Protein AF-A0A358QZD1-F1 (afdb_monomer)

Solvent-accessible surface area (backbone atoms only — not comparable to full-atom values): 13471 Å² total; per-residue (Å²): 123,58,71,67,62,28,42,58,29,16,49,26,20,42,51,20,22,52,51,47,66,73,76,44,77,91,42,75,65,56,50,51,48,31,51,50,22,48,51,33,23,57,35,18,66,46,98,51,31,71,53,23,36,54,50,38,50,50,50,43,50,52,50,53,48,48,31,63,76,66,59,46,75,49,70,66,55,52,55,25,38,51,30,27,48,52,18,25,45,51,47,28,67,63,43,80,58,93,58,28,67,59,45,39,50,51,39,51,52,50,49,50,52,50,51,52,50,40,53,75,78,41,78,80,75,80,89,62,88,60,63,51,76,61,79,84,54,64,57,58,46,55,26,35,46,97,91,39,81,47,72,47,54,24,69,83,40,30,36,35,36,30,40,76,77,32,65,64,23,58,62,41,48,30,59,45,17,72,75,40,26,61,40,85,74,39,38,49,29,35,51,55,83,60,69,66,60,47,48,50,55,35,49,78,33,52,35,70,43,76,70,33,34,44,73,53,89,67,92,67,80,60,44,24,37,35,39,40,57,97,90,46,34,36,46,42,65,51,61,69,59,50,48,40,62,72,71,58,77,77,120

Radius of gyration: 22.38 Å; Cα contacts (8 Å, |Δi|>4): 382; chains: 1; bounding box: 51×30×63 Å

Nearest PDB structures (foldseek):
  2wh0-assembly1_A  TM=4.612E-01  e=6.896E+00  Homo sapiens
  7exe-assembly1_B  TM=4.575E-01  e=9.766E+00  Mus musculus
  4zdr-assembly1_B  TM=4.201E-01  e=8.413E+00  Homo sapiens
  7zit-assembly1_B  TM=4.224E-01  e=9.766E+00  Homo sapiens

Structure (mmCIF, N/CA/C/O backbone):
data_AF-A0A358QZD1-F1
#
_entry.id   AF-A0A358QZD1-F1
#
loop_
_atom_site.group_PDB
_atom_site.id
_atom_site.type_symbol
_atom_site.label_atom_id
_atom_site.label_alt_id
_atom_site.label_comp_id
_atom_site.label_asym_id
_atom_site.label_entity_id
_atom_site.label_seq_id
_atom_site.pdbx_PDB_ins_code
_atom_site.Cartn_x
_atom_site.Cartn_y
_atom_site.Cartn_z
_atom_site.occupancy
_atom_site.B_iso_or_equiv
_atom_site.auth_seq_id
_atom_site.auth_comp_id
_atom_site.auth_asym_id
_atom_site.auth_atom_id
_atom_site.pdbx_PDB_model_num
ATOM 1 N N . MET A 1 1 ? -25.011 3.023 27.813 1.00 64.94 1 MET A N 1
ATOM 2 C CA . MET A 1 1 ? -24.768 2.336 26.523 1.00 64.94 1 MET A CA 1
ATOM 3 C C . MET A 1 1 ? -25.165 0.867 26.658 1.00 64.94 1 MET A C 1
ATOM 5 O O . MET A 1 1 ? -24.721 0.242 27.617 1.00 64.94 1 MET A O 1
ATOM 9 N N . SER A 1 2 ? -26.021 0.336 25.775 1.00 74.06 2 SER A N 1
ATOM 10 C CA . SER A 1 2 ? -26.420 -1.083 25.804 1.00 74.06 2 SER A CA 1
ATOM 11 C C . SER A 1 2 ? -25.250 -1.993 25.403 1.00 74.06 2 SER A C 1
ATOM 13 O O . SER A 1 2 ? -24.369 -1.579 24.648 1.00 74.06 2 SER A O 1
ATOM 15 N N . VAL A 1 3 ? -25.237 -3.235 25.898 1.00 76.44 3 VAL A N 1
ATOM 16 C CA . VAL A 1 3 ? -24.204 -4.241 25.566 1.00 76.44 3 VAL A CA 1
ATOM 17 C C . VAL A 1 3 ? -24.160 -4.516 24.058 1.00 76.44 3 VAL A C 1
ATOM 19 O O . VAL A 1 3 ? -23.085 -4.655 23.487 1.00 76.44 3 VAL A O 1
ATOM 22 N N . VAL A 1 4 ? -25.320 -4.493 23.397 1.00 77.50 4 VAL A N 1
ATOM 23 C CA . VAL A 1 4 ? -25.442 -4.675 21.943 1.00 77.50 4 VAL A CA 1
ATOM 24 C C . VAL A 1 4 ? -24.696 -3.577 21.179 1.00 77.50 4 VAL A C 1
ATOM 26 O O . VAL A 1 4 ? -23.883 -3.884 20.312 1.00 77.50 4 VAL A O 1
ATOM 29 N N . ASN A 1 5 ? -24.879 -2.304 21.544 1.00 79.94 5 ASN A N 1
ATOM 30 C CA . ASN A 1 5 ? -24.181 -1.203 20.871 1.00 79.94 5 ASN A CA 1
ATOM 31 C C . ASN A 1 5 ? -22.663 -1.270 21.118 1.00 79.94 5 ASN A C 1
ATOM 33 O O . ASN A 1 5 ? -21.871 -1.005 20.224 1.00 79.94 5 ASN A O 1
ATOM 37 N N . LYS A 1 6 ? -22.232 -1.696 22.308 1.00 78.19 6 LYS A N 1
ATOM 38 C CA . LYS A 1 6 ? -20.807 -1.913 22.612 1.00 78.19 6 LYS A CA 1
ATOM 39 C C . LYS A 1 6 ? -20.170 -3.018 21.766 1.00 78.19 6 LYS A C 1
ATOM 41 O O . LYS A 1 6 ? -19.020 -2.885 21.343 1.00 78.19 6 LYS A O 1
ATOM 46 N N . ALA A 1 7 ? -20.922 -4.087 21.509 1.00 81.06 7 ALA A N 1
ATOM 47 C CA . ALA A 1 7 ? -20.477 -5.203 20.685 1.00 81.06 7 ALA A CA 1
ATOM 48 C C . ALA A 1 7 ? -20.275 -4.785 19.222 1.00 81.06 7 ALA A C 1
ATOM 50 O O . ALA A 1 7 ? -19.256 -5.139 18.637 1.00 81.06 7 ALA A O 1
ATOM 51 N N . PHE A 1 8 ? -21.166 -3.958 18.662 1.00 84.25 8 PHE A N 1
ATOM 52 C CA . PHE A 1 8 ? -21.008 -3.431 17.299 1.00 84.25 8 PHE A CA 1
ATOM 53 C C . PHE A 1 8 ? -19.709 -2.639 17.112 1.00 84.25 8 PHE A C 1
ATOM 55 O O . PHE A 1 8 ? -19.022 -2.825 16.112 1.00 84.25 8 PHE A O 1
ATOM 62 N N . GLY A 1 9 ? -19.321 -1.816 18.092 1.00 82.06 9 GLY A N 1
ATOM 63 C CA . GLY A 1 9 ? -18.020 -1.139 18.062 1.00 82.06 9 GLY A CA 1
ATOM 64 C C . GLY A 1 9 ? -16.837 -2.114 18.097 1.00 82.06 9 GLY A C 1
ATOM 65 O O . GLY A 1 9 ? -15.850 -1.912 17.396 1.00 82.06 9 GLY A O 1
ATOM 66 N N . GLY A 1 10 ? -16.964 -3.201 18.866 1.00 86.56 10 GLY A N 1
ATOM 67 C CA . GLY A 1 10 ? -15.973 -4.277 18.967 1.00 86.56 10 GLY A CA 1
ATOM 68 C C . GLY A 1 10 ? -15.717 -5.013 17.648 1.00 86.56 10 GLY A C 1
ATOM 69 O O . GLY A 1 10 ? -14.572 -5.334 17.328 1.00 86.56 10 GLY A O 1
ATOM 70 N N . VAL A 1 11 ? -16.771 -5.234 16.854 1.00 92.81 11 VAL A N 1
ATOM 71 C CA . VAL A 1 11 ? -16.700 -5.950 15.565 1.00 92.81 11 VAL A CA 1
ATOM 72 C C . VAL A 1 11 ? -15.746 -5.272 14.584 1.00 92.81 11 VAL A C 1
ATOM 74 O O . VAL A 1 11 ? -15.040 -5.966 13.852 1.00 92.81 11 VAL A O 1
ATOM 77 N N . PHE A 1 12 ? -15.666 -3.941 14.586 1.00 94.06 12 PHE A N 1
ATOM 78 C CA . PHE A 1 12 ? -14.741 -3.210 13.719 1.00 94.06 12 PHE A CA 1
ATOM 79 C C . PHE A 1 12 ? -13.273 -3.528 14.028 1.00 94.06 12 PHE A C 1
ATOM 81 O O . PHE A 1 12 ? -12.496 -3.777 13.107 1.00 94.06 12 PHE A O 1
ATOM 88 N N . PHE A 1 13 ? -12.903 -3.610 15.310 1.00 93.50 13 PHE A N 1
ATOM 89 C CA . PHE A 1 13 ? -11.543 -3.979 15.711 1.00 93.50 13 PHE A CA 1
ATOM 90 C C . PHE A 1 13 ? -11.230 -5.441 15.376 1.00 93.50 13 PHE A C 1
ATOM 92 O O . PHE A 1 13 ? -10.153 -5.732 14.863 1.00 93.50 13 PHE A O 1
ATOM 99 N N . ILE A 1 14 ? -12.181 -6.359 15.588 1.00 94.56 14 ILE A N 1
ATOM 100 C CA . ILE A 1 14 ? -12.016 -7.766 15.183 1.00 94.56 14 ILE A CA 1
ATOM 101 C C . ILE A 1 14 ? -11.814 -7.859 13.668 1.00 94.56 14 ILE A C 1
ATOM 103 O O . ILE A 1 14 ? -10.906 -8.546 13.211 1.00 94.56 14 ILE A O 1
ATOM 107 N N . SER A 1 15 ? -12.617 -7.130 12.891 1.00 94.31 15 SER A N 1
ATOM 108 C CA . SER A 1 15 ? -12.524 -7.111 11.427 1.00 94.31 15 SER A CA 1
ATOM 109 C C . SER A 1 15 ? -11.166 -6.591 10.954 1.00 94.31 15 SER A C 1
ATOM 111 O O . SER A 1 15 ? -10.582 -7.168 10.040 1.00 94.31 15 SER A O 1
ATOM 113 N N . ALA A 1 16 ? -10.630 -5.552 11.604 1.00 92.88 16 ALA A N 1
ATOM 114 C CA . ALA A 1 16 ? -9.286 -5.049 11.330 1.00 92.88 16 ALA A CA 1
ATOM 115 C C . ALA A 1 16 ? -8.209 -6.111 11.609 1.00 92.88 16 ALA A C 1
ATOM 117 O O . ALA A 1 16 ? -7.345 -6.349 10.768 1.00 92.88 16 ALA A O 1
ATOM 118 N N . GLY A 1 17 ? -8.298 -6.800 12.752 1.00 91.50 17 GLY A N 1
ATOM 119 C CA . GLY A 1 17 ? -7.380 -7.885 13.103 1.00 91.50 17 GLY A CA 1
ATOM 120 C C . GLY A 1 17 ? -7.440 -9.060 12.122 1.00 91.50 17 GLY A C 1
ATOM 121 O O . GLY A 1 17 ? -6.403 -9.537 11.671 1.00 91.50 17 GLY A O 1
ATOM 122 N N . VAL A 1 18 ? -8.641 -9.498 11.734 1.00 91.94 18 VAL A N 1
ATOM 123 C CA . VAL A 1 18 ? -8.822 -10.575 10.744 1.00 91.94 18 VAL A CA 1
ATOM 124 C C . VAL A 1 18 ? -8.258 -10.168 9.385 1.00 91.94 18 VAL A C 1
ATOM 126 O O . VAL A 1 18 ? -7.555 -10.959 8.761 1.00 91.94 18 VAL A O 1
ATOM 129 N N . LEU A 1 19 ? -8.514 -8.934 8.938 1.00 89.00 19 LEU A N 1
ATOM 130 C CA . LEU A 1 19 ? -7.966 -8.427 7.683 1.00 89.00 19 LEU A CA 1
ATOM 131 C C . LEU A 1 19 ? -6.434 -8.496 7.684 1.00 89.00 19 LEU A C 1
ATOM 133 O O . LEU A 1 19 ? -5.856 -9.026 6.737 1.00 89.00 19 LEU A O 1
ATOM 137 N N . LEU A 1 20 ? -5.786 -8.016 8.750 1.00 86.94 20 LEU A N 1
ATOM 138 C CA . LEU A 1 20 ? -4.329 -8.082 8.890 1.00 86.94 20 LEU A CA 1
ATOM 139 C C . LEU A 1 20 ? -3.827 -9.530 8.887 1.00 86.94 20 LEU A C 1
ATOM 141 O O . LEU A 1 20 ? -2.910 -9.851 8.140 1.00 86.94 20 LEU A O 1
ATOM 145 N N . ALA A 1 21 ? -4.463 -10.418 9.654 1.00 87.94 21 ALA A N 1
ATOM 146 C CA . ALA A 1 21 ? -4.058 -11.819 9.755 1.00 87.94 21 ALA A CA 1
ATOM 147 C C . ALA A 1 21 ? -4.169 -12.592 8.428 1.00 87.94 21 ALA A C 1
ATOM 149 O O . ALA A 1 21 ? -3.393 -13.514 8.194 1.00 87.94 21 ALA A O 1
ATOM 150 N N . VAL A 1 22 ? -5.131 -12.239 7.569 1.00 86.06 22 VAL A N 1
ATOM 151 C CA . VAL A 1 22 ? -5.354 -12.918 6.280 1.00 86.06 22 VAL A CA 1
ATOM 152 C C . VAL A 1 22 ? -4.495 -12.328 5.162 1.00 86.06 22 VAL A C 1
ATOM 154 O O . VAL A 1 22 ? -4.059 -13.056 4.274 1.00 86.06 22 VAL A O 1
ATOM 157 N N . THR A 1 23 ? -4.269 -11.013 5.170 1.00 77.50 23 THR A N 1
ATOM 158 C CA . THR A 1 23 ? -3.606 -10.317 4.052 1.00 77.50 23 THR A CA 1
ATOM 159 C C . THR A 1 23 ? -2.099 -10.170 4.223 1.00 77.50 23 THR A C 1
ATOM 161 O O . THR A 1 23 ? -1.397 -9.959 3.233 1.00 77.50 23 THR A O 1
ATOM 164 N N . LYS A 1 24 ? -1.577 -10.287 5.450 1.00 74.81 24 LYS A N 1
ATOM 165 C CA . LYS A 1 24 ? -0.154 -10.106 5.743 1.00 74.81 24 LYS A CA 1
ATOM 166 C C . LYS A 1 24 ? 0.507 -11.395 6.199 1.00 74.81 24 LYS A C 1
ATOM 168 O O . LYS A 1 24 ? -0.062 -12.200 6.928 1.00 74.81 24 LYS A O 1
ATOM 173 N N . THR A 1 25 ? 1.760 -11.556 5.785 1.00 75.81 25 THR A N 1
ATOM 174 C CA . THR A 1 25 ? 2.649 -12.566 6.355 1.00 75.81 25 THR A CA 1
ATOM 175 C C . THR A 1 25 ? 2.844 -12.282 7.844 1.00 75.81 25 THR A C 1
ATOM 177 O O . THR A 1 25 ? 2.995 -11.116 8.204 1.00 75.81 25 THR A O 1
ATOM 180 N N . PRO A 1 26 ? 2.868 -13.306 8.710 1.00 73.12 26 PRO A N 1
ATOM 181 C CA . PRO A 1 26 ? 2.973 -13.115 10.149 1.00 73.12 26 PRO A CA 1
ATOM 182 C C . PRO A 1 26 ? 4.374 -12.624 10.536 1.00 73.12 26 PRO A C 1
ATOM 184 O O . PRO A 1 26 ? 5.276 -13.410 10.812 1.00 73.12 26 PRO A O 1
ATOM 187 N N . ASP A 1 27 ? 4.552 -11.308 10.553 1.00 79.19 27 ASP A N 1
ATOM 188 C CA . ASP A 1 27 ? 5.682 -10.630 11.177 1.00 79.19 27 ASP A CA 1
ATOM 189 C C . ASP A 1 27 ? 5.313 -10.142 12.589 1.00 79.19 27 ASP A C 1
ATOM 191 O O . ASP A 1 27 ? 4.141 -10.109 12.982 1.00 79.19 27 ASP A O 1
ATOM 195 N N . ILE A 1 28 ? 6.324 -9.764 13.374 1.00 82.00 28 ILE A N 1
ATOM 196 C CA . ILE A 1 28 ? 6.141 -9.392 14.781 1.00 82.00 28 ILE A CA 1
ATOM 197 C C . ILE A 1 28 ? 5.198 -8.192 14.962 1.00 82.00 28 ILE A C 1
ATOM 199 O O . ILE A 1 28 ? 4.451 -8.151 15.942 1.00 82.00 28 ILE A O 1
ATOM 203 N N . PHE A 1 29 ? 5.174 -7.250 14.012 1.00 82.31 29 PHE A N 1
ATOM 204 C CA . PHE A 1 29 ? 4.299 -6.082 14.063 1.00 82.31 29 PHE A CA 1
ATOM 205 C C . PHE A 1 29 ? 2.865 -6.455 13.701 1.00 82.31 29 PHE A C 1
ATOM 207 O O . PHE A 1 29 ? 1.941 -6.042 14.402 1.00 82.31 29 PHE A O 1
ATOM 214 N N . THR A 1 30 ? 2.671 -7.291 12.676 1.00 84.44 30 THR A N 1
ATOM 215 C CA . THR A 1 30 ? 1.343 -7.813 12.317 1.00 84.44 30 THR A CA 1
ATOM 216 C C . THR A 1 30 ? 0.731 -8.597 13.478 1.00 84.44 30 THR A C 1
ATOM 218 O O . THR A 1 30 ? -0.408 -8.336 13.866 1.00 84.44 30 THR A O 1
ATOM 221 N N . VAL A 1 31 ? 1.487 -9.503 14.108 1.00 87.19 31 VAL A N 1
ATOM 222 C CA . VAL A 1 31 ? 1.001 -10.278 15.265 1.00 87.19 31 VAL A CA 1
ATOM 223 C C . VAL A 1 31 ? 0.653 -9.358 16.439 1.00 87.19 31 VAL A C 1
ATOM 225 O O . VAL A 1 31 ? -0.420 -9.497 17.031 1.00 87.19 31 VAL A O 1
ATOM 228 N N . ALA A 1 32 ? 1.510 -8.381 16.750 1.00 89.38 32 ALA A N 1
ATOM 229 C CA . ALA A 1 32 ? 1.242 -7.409 17.807 1.00 89.38 32 ALA A CA 1
ATOM 230 C C . ALA A 1 32 ? -0.031 -6.587 17.533 1.00 89.38 32 ALA A C 1
ATOM 232 O O . ALA A 1 32 ? -0.852 -6.406 18.435 1.00 89.38 32 ALA A O 1
ATOM 233 N N . ALA A 1 33 ? -0.237 -6.143 16.289 1.00 89.62 33 ALA A N 1
ATOM 234 C CA . ALA A 1 33 ? -1.422 -5.390 15.886 1.00 89.62 33 ALA A CA 1
ATOM 235 C C . ALA A 1 33 ? -2.710 -6.224 16.000 1.00 89.62 33 ALA A C 1
ATOM 237 O O . ALA A 1 33 ? -3.717 -5.733 16.516 1.00 89.62 33 ALA A O 1
ATOM 238 N N . VAL A 1 34 ? -2.681 -7.498 15.593 1.00 92.19 34 VAL A N 1
ATOM 239 C CA . VAL A 1 34 ? -3.826 -8.422 15.711 1.00 92.19 34 VAL A CA 1
ATOM 240 C C . VAL A 1 34 ? -4.197 -8.667 17.177 1.00 92.19 34 VAL A C 1
ATOM 242 O O . VAL A 1 34 ? -5.379 -8.624 17.540 1.00 92.19 34 VAL A O 1
ATOM 245 N N . ILE A 1 35 ? -3.199 -8.872 18.042 1.00 93.50 35 ILE A N 1
ATOM 246 C CA . ILE A 1 35 ? -3.416 -9.026 19.487 1.00 93.50 35 ILE A CA 1
ATOM 247 C C . ILE A 1 35 ? -4.025 -7.746 20.062 1.00 93.50 35 ILE A C 1
ATOM 249 O O . ILE A 1 35 ? -5.032 -7.809 20.768 1.00 93.50 35 ILE A O 1
ATOM 253 N N . ALA A 1 36 ? -3.471 -6.581 19.724 1.00 93.75 36 ALA A N 1
ATOM 254 C CA . ALA A 1 36 ? -3.978 -5.305 20.209 1.00 93.75 36 ALA A CA 1
ATOM 255 C C . ALA A 1 36 ? -5.432 -5.055 19.769 1.00 93.75 36 ALA A C 1
ATOM 257 O O . ALA A 1 36 ? -6.257 -4.667 20.596 1.00 93.75 36 ALA A O 1
ATOM 258 N N . CYS A 1 37 ? -5.780 -5.359 18.514 1.00 93.06 37 CYS A N 1
ATOM 259 C CA . CYS A 1 37 ? -7.157 -5.284 18.018 1.00 93.06 37 CYS A CA 1
ATOM 260 C C . CYS A 1 37 ? -8.107 -6.187 18.819 1.00 93.06 37 CYS A C 1
ATOM 262 O O . CYS A 1 37 ? -9.200 -5.764 19.199 1.00 93.06 37 CYS A O 1
ATOM 264 N N . SER A 1 38 ? -7.671 -7.408 19.132 1.00 93.50 38 SER A N 1
ATOM 265 C CA . SER A 1 38 ? -8.450 -8.372 19.919 1.00 93.50 38 SER A CA 1
ATOM 266 C C . SER A 1 38 ? -8.671 -7.892 21.358 1.00 93.50 38 SER A C 1
ATOM 268 O O . SER A 1 38 ? -9.783 -7.971 21.880 1.00 93.50 38 SER A O 1
ATOM 270 N N . VAL A 1 39 ? -7.636 -7.328 21.989 1.00 93.69 39 VAL A N 1
ATOM 271 C CA . VAL A 1 39 ? -7.723 -6.747 23.338 1.00 93.69 39 VAL A CA 1
ATOM 272 C C . VAL A 1 39 ? -8.662 -5.541 23.352 1.00 93.69 39 VAL A C 1
ATOM 274 O O . VAL A 1 39 ? -9.526 -5.445 24.221 1.00 93.69 39 VAL A O 1
ATOM 277 N N . ILE A 1 40 ? -8.557 -4.643 22.372 1.00 92.50 40 ILE A N 1
ATOM 278 C CA . ILE A 1 40 ? -9.420 -3.457 22.265 1.00 92.50 40 ILE A CA 1
ATOM 279 C C . ILE A 1 40 ? -10.885 -3.852 22.043 1.00 92.50 40 ILE A C 1
ATOM 281 O O . ILE A 1 40 ? -11.774 -3.248 22.656 1.00 92.50 40 ILE A O 1
ATOM 285 N N . ALA A 1 41 ? -11.141 -4.883 21.232 1.00 91.44 41 ALA A N 1
ATOM 286 C CA . ALA A 1 41 ? -12.472 -5.456 21.052 1.00 91.44 41 ALA A CA 1
ATOM 287 C C . ALA A 1 41 ? -13.024 -6.043 22.359 1.00 91.44 41 ALA A C 1
ATOM 289 O O . ALA A 1 41 ? -14.169 -5.784 22.720 1.00 91.44 41 ALA A O 1
ATOM 290 N N . ALA A 1 42 ? -12.208 -6.783 23.113 1.00 90.75 42 ALA A N 1
ATOM 291 C CA . ALA A 1 42 ? -12.620 -7.324 24.406 1.00 90.75 42 ALA A CA 1
ATOM 292 C C . ALA A 1 42 ? -12.942 -6.205 25.412 1.00 90.75 42 ALA A C 1
ATOM 294 O O . ALA A 1 42 ? -13.971 -6.253 26.087 1.00 90.75 42 ALA A O 1
ATOM 295 N N . ILE A 1 43 ? -12.115 -5.154 25.464 1.00 89.19 43 ILE A N 1
ATOM 296 C CA . ILE A 1 43 ? -12.345 -3.984 26.325 1.00 89.19 43 ILE A CA 1
ATOM 297 C C . ILE A 1 43 ? -13.651 -3.271 25.949 1.00 89.19 43 ILE A C 1
ATOM 299 O O . ILE A 1 43 ? -14.335 -2.769 26.847 1.00 89.19 43 ILE A O 1
ATOM 303 N N . SER A 1 44 ? -14.063 -3.281 24.674 1.00 87.62 44 SER A N 1
ATOM 304 C CA . SER A 1 44 ? -15.263 -2.554 24.234 1.00 87.62 44 SER A CA 1
ATOM 305 C C . SER A 1 44 ? -16.533 -3.128 24.858 1.00 87.62 44 SER A C 1
ATOM 307 O O . SER A 1 44 ? -17.480 -2.387 25.119 1.00 87.62 44 SER A O 1
ATOM 309 N N . LEU A 1 45 ? -16.527 -4.426 25.176 1.00 85.81 45 LEU A N 1
ATOM 310 C CA . LEU A 1 45 ? -17.623 -5.136 25.836 1.00 85.81 45 LEU A CA 1
ATOM 311 C C . LEU A 1 45 ? -17.728 -4.825 27.337 1.00 85.81 45 LEU A C 1
ATOM 313 O O . LEU A 1 45 ? -18.756 -5.098 27.957 1.00 85.81 45 LEU A O 1
ATOM 317 N N . THR A 1 46 ? -16.697 -4.227 27.934 1.00 84.50 46 THR A N 1
ATOM 318 C CA . THR A 1 46 ? -16.647 -3.960 29.377 1.00 84.50 46 THR A CA 1
ATOM 319 C C . THR A 1 46 ? -17.272 -2.607 29.755 1.00 84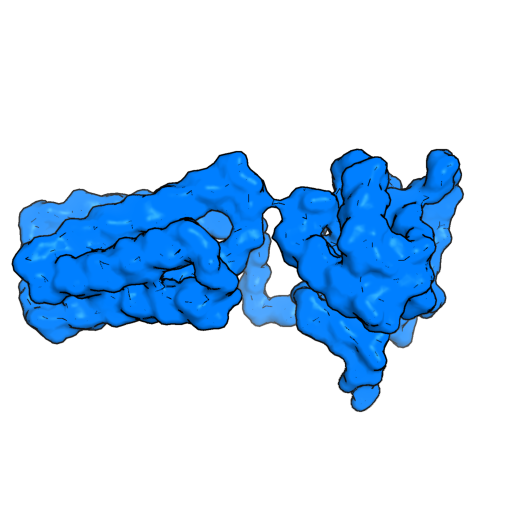.50 46 THR A C 1
ATOM 321 O O . THR A 1 46 ? -17.764 -1.826 28.929 1.00 84.50 46 THR A O 1
ATOM 324 N N . SER A 1 47 ? -17.271 -2.288 31.051 1.00 76.06 47 SER A N 1
ATOM 325 C CA . SER A 1 47 ? -17.568 -0.940 31.560 1.00 76.06 47 SER A CA 1
ATOM 326 C C . SER A 1 47 ? -16.544 0.107 31.099 1.00 76.06 47 SER A C 1
ATOM 328 O O . SER A 1 47 ? -16.843 1.299 31.123 1.00 76.06 47 SER A O 1
ATOM 330 N N . TYR A 1 48 ? -15.383 -0.329 30.609 1.00 80.38 48 TYR A N 1
ATOM 331 C CA . TYR A 1 48 ? -14.266 0.501 30.174 1.00 80.38 48 TYR A CA 1
ATOM 332 C C . TYR A 1 48 ? -14.265 0.781 28.665 1.00 80.38 48 TYR A C 1
ATOM 334 O O . TYR A 1 48 ? -13.220 1.101 28.118 1.00 80.38 48 TYR A O 1
ATOM 342 N N . ALA A 1 49 ? -15.417 0.730 27.990 1.00 76.56 49 ALA A N 1
ATOM 343 C CA . ALA A 1 49 ? -15.522 0.919 26.535 1.00 76.56 49 ALA A CA 1
ATOM 344 C C . ALA A 1 49 ? -14.847 2.205 25.999 1.00 76.56 49 ALA A C 1
ATOM 346 O O . ALA A 1 49 ? -14.307 2.202 24.895 1.00 76.56 49 ALA A O 1
ATOM 347 N N . GLY A 1 50 ? -14.789 3.284 26.790 1.00 81.44 50 GLY A N 1
ATOM 348 C CA . GLY A 1 50 ? -14.040 4.497 26.427 1.00 81.44 50 GLY A CA 1
ATOM 349 C C . GLY A 1 50 ? -12.529 4.271 26.243 1.00 81.44 50 GLY A C 1
ATOM 350 O O . GLY A 1 50 ? -11.901 4.955 25.440 1.00 81.44 50 GLY A O 1
ATOM 351 N N . TRP A 1 51 ? -11.944 3.278 26.918 1.00 87.56 51 TRP A N 1
ATOM 352 C CA . TRP A 1 51 ? -10.550 2.873 26.715 1.00 87.56 51 TRP A CA 1
ATOM 353 C C . TRP A 1 51 ? -10.326 2.198 25.365 1.00 87.56 51 TRP A C 1
ATOM 355 O O . TRP A 1 51 ? -9.235 2.326 24.819 1.00 87.56 51 TRP A O 1
ATOM 365 N N . SER A 1 52 ? -11.341 1.553 24.784 1.00 88.56 52 SER A N 1
ATOM 366 C CA . SER A 1 52 ? -11.233 1.011 23.426 1.00 88.56 52 SER A CA 1
ATOM 367 C C . SER A 1 52 ? -11.077 2.112 22.385 1.00 88.56 52 SER A C 1
ATOM 369 O O . SER A 1 52 ? -10.336 1.943 21.424 1.00 88.56 52 SER A O 1
ATOM 371 N N 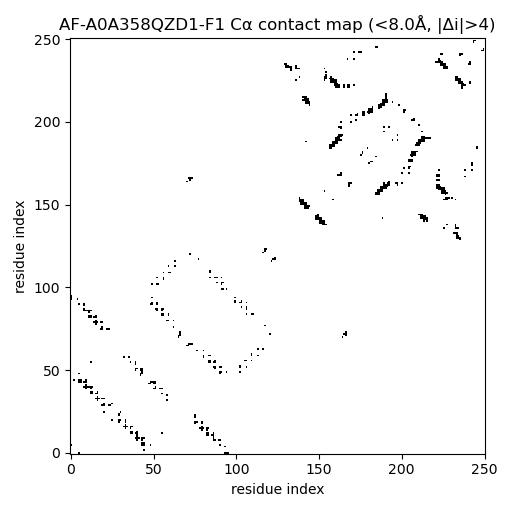. VAL A 1 53 ? -11.721 3.264 22.595 1.00 89.44 53 VAL A N 1
ATOM 372 C CA . VAL A 1 53 ? -11.558 4.434 21.722 1.00 89.44 53 VAL A CA 1
ATOM 373 C C . VAL A 1 53 ? -10.121 4.957 21.798 1.00 89.44 53 VAL A C 1
ATOM 375 O O . VAL A 1 53 ? -9.504 5.204 20.766 1.00 89.44 53 VAL A O 1
ATOM 378 N N . ILE A 1 54 ? -9.567 5.080 23.011 1.00 91.19 54 ILE A N 1
ATOM 379 C CA . ILE A 1 54 ? -8.180 5.527 23.229 1.00 91.19 54 ILE A CA 1
ATOM 380 C C . ILE A 1 54 ? -7.194 4.526 22.623 1.00 91.19 54 ILE A C 1
ATOM 382 O O . ILE A 1 54 ? -6.296 4.922 21.886 1.00 91.19 54 ILE A O 1
ATOM 386 N N . GLY A 1 55 ? -7.386 3.231 22.881 1.00 92.19 55 GLY A N 1
ATOM 387 C CA . GLY A 1 55 ? -6.552 2.169 22.323 1.00 92.19 55 GLY A CA 1
ATOM 388 C C . GLY A 1 55 ? -6.592 2.138 20.795 1.00 92.19 55 GLY A C 1
ATOM 389 O O . GLY A 1 55 ? -5.544 2.063 20.163 1.00 92.19 55 GLY A O 1
ATOM 390 N N . GLY A 1 56 ? -7.779 2.268 20.196 1.00 92.62 56 GLY A N 1
ATOM 391 C CA . GLY A 1 56 ? -7.936 2.337 18.743 1.00 92.62 56 GLY A CA 1
ATOM 392 C C . GLY A 1 56 ? -7.244 3.560 18.138 1.00 92.62 56 GLY A C 1
ATOM 393 O O . GLY A 1 56 ? -6.525 3.431 17.153 1.00 92.62 56 GLY A O 1
ATOM 394 N N . ALA A 1 57 ? -7.387 4.734 18.759 1.00 93.19 57 ALA A N 1
ATOM 395 C CA . ALA A 1 57 ? -6.701 5.944 18.310 1.00 93.19 57 ALA A CA 1
ATOM 396 C C . ALA A 1 57 ? -5.169 5.822 18.411 1.00 93.19 57 ALA A C 1
ATOM 398 O O . ALA A 1 57 ? -4.465 6.250 17.499 1.00 93.19 57 ALA A O 1
ATOM 399 N N . LEU A 1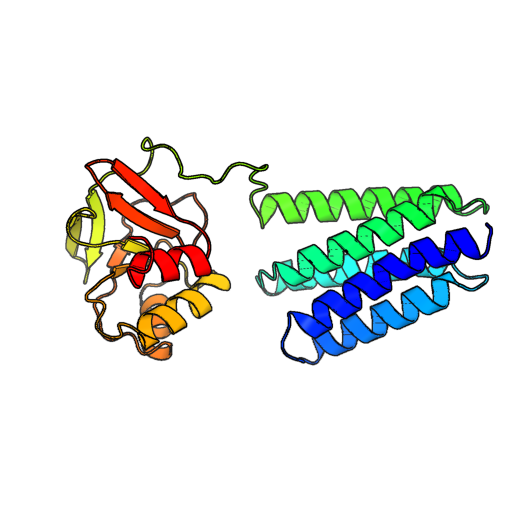 58 ? -4.653 5.204 19.481 1.00 93.75 58 LEU A N 1
ATOM 400 C CA . LEU A 1 58 ? -3.221 4.932 19.639 1.00 93.75 58 LEU A CA 1
ATOM 401 C C . LEU A 1 58 ? -2.698 3.936 18.601 1.00 93.75 58 LEU A C 1
ATOM 403 O O . LEU A 1 58 ? -1.596 4.134 18.096 1.00 93.75 58 LEU A O 1
ATOM 407 N N . LEU A 1 59 ? -3.473 2.904 18.254 1.00 92.75 59 LEU A N 1
ATOM 408 C CA . LEU A 1 59 ? -3.101 1.974 17.186 1.00 92.75 59 LEU A CA 1
ATOM 409 C C . LEU A 1 59 ? -2.986 2.676 15.836 1.00 92.75 59 LEU A C 1
ATOM 411 O O . LEU A 1 59 ? -1.966 2.518 15.171 1.00 92.75 59 LEU A O 1
ATOM 415 N N . ILE A 1 60 ? -3.979 3.496 15.475 1.00 92.06 60 ILE A N 1
ATOM 416 C CA . ILE A 1 60 ? -3.935 4.278 14.233 1.00 92.06 60 ILE A CA 1
ATOM 417 C C . ILE A 1 60 ? -2.721 5.208 14.259 1.00 92.06 60 ILE A C 1
ATOM 419 O O . ILE A 1 60 ? -1.937 5.222 13.320 1.00 92.06 60 ILE A O 1
ATOM 423 N N . ALA A 1 61 ? -2.510 5.952 15.348 1.00 90.81 61 ALA A N 1
ATOM 424 C CA . ALA A 1 61 ? -1.368 6.856 15.460 1.00 90.81 61 ALA A CA 1
ATOM 425 C C . ALA A 1 61 ? -0.027 6.115 15.318 1.00 90.81 61 ALA A C 1
ATOM 427 O O . ALA A 1 61 ? 0.843 6.568 14.578 1.00 90.81 61 ALA A O 1
ATOM 428 N N . GLY A 1 62 ? 0.126 4.962 15.973 1.00 89.19 62 GLY A N 1
ATOM 429 C CA . GLY A 1 62 ? 1.314 4.118 15.857 1.00 89.19 62 GLY A CA 1
ATOM 430 C C . GLY A 1 62 ? 1.532 3.608 14.433 1.00 89.19 62 GLY A C 1
ATOM 431 O O . GLY A 1 62 ? 2.646 3.696 13.922 1.00 89.19 62 GLY A O 1
ATOM 432 N N . SER A 1 63 ? 0.466 3.150 13.771 1.00 87.56 63 SER A N 1
ATOM 433 C CA . SER A 1 63 ? 0.500 2.729 12.367 1.00 87.56 63 SER A CA 1
ATOM 434 C C . SER A 1 63 ? 0.935 3.876 11.447 1.00 87.56 63 SER A C 1
ATOM 436 O O . SER A 1 63 ? 1.873 3.715 10.669 1.00 87.56 63 SER A O 1
ATOM 438 N N . LEU A 1 64 ? 0.334 5.063 11.578 1.00 86.69 64 LEU A N 1
ATOM 439 C CA . LEU A 1 64 ? 0.668 6.237 10.762 1.00 86.69 64 LEU A CA 1
ATOM 440 C C . LEU A 1 64 ? 2.109 6.719 10.989 1.00 86.69 64 LEU A C 1
ATOM 442 O O . LEU A 1 64 ? 2.807 7.055 10.029 1.00 86.69 64 LEU A O 1
ATOM 446 N N . VAL A 1 65 ? 2.580 6.730 12.241 1.00 85.19 65 VAL A N 1
ATOM 447 C CA . VAL A 1 65 ? 3.975 7.066 12.571 1.00 85.19 65 VAL A CA 1
ATOM 448 C C . VAL A 1 65 ? 4.925 6.060 11.939 1.00 85.19 65 VAL A C 1
ATOM 450 O O . VAL A 1 65 ? 5.908 6.472 11.335 1.00 85.19 65 VAL A O 1
ATOM 453 N N . LEU A 1 66 ? 4.630 4.762 12.025 1.00 81.00 66 LEU A N 1
ATOM 454 C CA . LEU A 1 66 ? 5.482 3.725 11.449 1.00 81.00 66 LEU A CA 1
ATOM 455 C C . LEU A 1 66 ? 5.535 3.824 9.917 1.00 81.00 66 LEU A C 1
ATOM 457 O O . LEU A 1 66 ? 6.614 3.740 9.334 1.00 81.00 66 LEU A O 1
ATOM 461 N N . GLN A 1 67 ? 4.393 4.081 9.273 1.00 74.75 67 GLN A N 1
ATOM 462 C CA . GLN A 1 67 ? 4.309 4.297 7.825 1.00 74.75 67 GLN A CA 1
ATOM 463 C C . GLN A 1 67 ? 5.097 5.539 7.381 1.00 74.75 67 GLN A C 1
ATOM 465 O O . GLN A 1 67 ? 5.785 5.496 6.363 1.00 74.75 67 GLN A O 1
ATOM 470 N N . THR A 1 68 ? 5.053 6.620 8.166 1.00 74.56 68 THR A N 1
ATOM 471 C CA . THR A 1 68 ? 5.773 7.868 7.864 1.00 74.56 68 THR A CA 1
ATOM 472 C C . THR A 1 68 ? 7.277 7.738 8.134 1.00 74.56 68 THR A C 1
ATOM 474 O O . THR A 1 68 ? 8.090 8.107 7.293 1.00 74.56 68 THR A O 1
ATOM 477 N N . ALA A 1 69 ? 7.664 7.196 9.293 1.00 70.88 69 ALA A N 1
ATOM 478 C CA . ALA A 1 69 ? 9.056 7.123 9.741 1.00 70.88 69 ALA A CA 1
ATOM 479 C C . ALA A 1 69 ? 9.886 6.093 8.966 1.00 70.88 69 ALA A C 1
ATOM 481 O O . ALA A 1 69 ? 11.077 6.304 8.758 1.00 70.88 69 ALA A O 1
ATOM 482 N N . LEU A 1 70 ? 9.271 4.987 8.538 1.00 64.12 70 LEU A N 1
ATOM 483 C CA . LEU A 1 70 ? 9.954 3.935 7.780 1.00 64.12 70 LEU A CA 1
ATOM 484 C C . LEU A 1 70 ? 9.725 4.039 6.266 1.00 64.12 70 LEU A C 1
ATOM 486 O O . LEU A 1 70 ? 10.151 3.150 5.533 1.00 64.12 70 LEU A O 1
ATOM 490 N N . SER A 1 71 ? 9.019 5.077 5.792 1.00 59.19 71 SER A N 1
ATOM 491 C CA . SER A 1 71 ? 8.561 5.213 4.396 1.00 59.19 71 SER A CA 1
ATOM 492 C C . SER A 1 71 ? 7.839 3.955 3.867 1.00 59.19 71 SER A C 1
ATOM 494 O O . SER A 1 71 ? 7.788 3.672 2.669 1.00 59.19 71 SER A O 1
ATOM 496 N N . TYR A 1 72 ? 7.279 3.155 4.780 1.00 61.53 72 TYR A N 1
ATOM 497 C CA . TYR A 1 72 ? 6.699 1.852 4.490 1.00 61.53 72 TYR A CA 1
ATOM 498 C C . TYR A 1 72 ? 5.227 2.029 4.112 1.00 61.53 72 TYR A C 1
ATOM 500 O O . TYR A 1 72 ? 4.364 2.210 4.970 1.00 61.53 72 TYR A O 1
ATOM 508 N N . ARG A 1 73 ? 4.926 1.987 2.809 1.00 65.81 73 ARG A N 1
ATOM 509 C CA . ARG A 1 73 ? 3.557 2.153 2.290 1.00 65.81 73 ARG A CA 1
ATOM 510 C C . ARG A 1 73 ? 2.801 0.828 2.330 1.00 65.81 73 ARG A C 1
ATOM 512 O O . ARG A 1 73 ? 2.960 -0.026 1.459 1.00 65.81 73 ARG A O 1
ATOM 519 N N . CYS A 1 74 ? 1.971 0.655 3.353 1.00 74.62 74 CYS A N 1
ATOM 520 C CA . CYS A 1 74 ? 1.178 -0.548 3.564 1.00 74.62 74 CYS A CA 1
ATOM 521 C C . CYS A 1 74 ? -0.315 -0.286 3.327 1.00 74.62 74 CYS A C 1
ATOM 523 O O . CYS A 1 74 ? -1.039 0.137 4.228 1.00 74.62 74 CYS A O 1
ATOM 525 N N . MET A 1 75 ? -0.799 -0.616 2.127 1.00 75.38 75 MET A N 1
ATOM 526 C CA . MET A 1 75 ? -2.208 -0.422 1.766 1.00 75.38 75 MET A CA 1
ATOM 527 C C . MET A 1 75 ? -3.168 -1.209 2.674 1.00 75.38 75 MET A C 1
ATOM 529 O O . MET A 1 75 ? -4.221 -0.705 3.054 1.00 75.38 75 MET A O 1
ATOM 533 N N . ASP A 1 76 ? -2.811 -2.436 3.062 1.00 80.56 76 ASP A N 1
ATOM 534 C CA . ASP A 1 76 ? -3.668 -3.243 3.941 1.00 80.56 76 ASP A CA 1
ATOM 535 C C . ASP A 1 76 ? -3.674 -2.734 5.387 1.00 80.56 76 ASP A C 1
ATOM 537 O O . ASP A 1 76 ? -4.694 -2.841 6.063 1.00 80.56 76 ASP A O 1
ATOM 541 N N . CYS A 1 77 ? -2.590 -2.087 5.830 1.00 83.69 77 CYS A N 1
ATOM 542 C CA . CYS A 1 77 ? -2.530 -1.416 7.128 1.00 83.69 77 CYS A CA 1
ATOM 543 C C . CYS A 1 77 ? -3.481 -0.216 7.151 1.00 83.69 77 CYS A C 1
ATOM 545 O O . CYS A 1 77 ? -4.239 -0.067 8.097 1.00 83.69 77 CYS A O 1
ATOM 547 N N . ILE A 1 78 ? -3.545 0.566 6.068 1.00 84.75 78 ILE A N 1
ATOM 548 C CA . ILE A 1 78 ? -4.514 1.665 5.929 1.00 84.75 78 ILE A CA 1
ATOM 549 C C . ILE A 1 78 ? -5.960 1.163 5.911 1.00 84.75 78 ILE A C 1
ATOM 551 O O . ILE A 1 78 ? -6.829 1.768 6.535 1.00 84.75 78 ILE A O 1
ATOM 555 N N . LYS A 1 79 ? -6.245 0.045 5.229 1.00 86.69 79 LYS A N 1
ATOM 556 C CA . LYS A 1 79 ? -7.584 -0.571 5.270 1.00 86.69 79 LYS A CA 1
ATOM 557 C C . LYS A 1 79 ? -7.944 -1.035 6.685 1.00 86.69 79 LYS A C 1
ATOM 559 O O . LYS A 1 79 ? -9.083 -0.852 7.111 1.00 86.69 79 LYS A O 1
ATOM 564 N N . ALA A 1 80 ? -6.989 -1.616 7.411 1.00 91.06 80 ALA A N 1
ATOM 565 C CA . ALA A 1 80 ? -7.182 -2.006 8.803 1.00 91.06 80 ALA A CA 1
ATOM 566 C C . ALA A 1 80 ? -7.396 -0.778 9.703 1.00 91.06 80 ALA A C 1
ATOM 568 O O . ALA A 1 80 ? -8.354 -0.751 10.470 1.00 91.06 80 ALA A O 1
ATOM 569 N N . ASP A 1 81 ? -6.591 0.271 9.545 1.00 91.38 81 ASP A N 1
ATOM 570 C CA . ASP A 1 81 ? -6.728 1.538 10.266 1.00 91.38 81 ASP A CA 1
ATOM 571 C C . ASP A 1 81 ? -8.078 2.210 9.991 1.00 91.38 81 ASP A C 1
ATOM 573 O O . ASP A 1 81 ? -8.688 2.749 10.911 1.00 91.38 81 ASP A O 1
ATOM 577 N N . LEU A 1 82 ? -8.604 2.120 8.764 1.00 92.75 82 LEU A N 1
ATOM 578 C CA . LEU A 1 82 ? -9.942 2.609 8.422 1.00 92.75 82 LEU A CA 1
ATOM 579 C C . LEU A 1 82 ? -11.041 1.852 9.186 1.00 92.75 82 LEU A C 1
ATOM 581 O O . LEU A 1 82 ? -11.999 2.465 9.660 1.00 92.75 82 LEU A O 1
ATOM 585 N N . LEU A 1 83 ? -10.904 0.530 9.340 1.00 94.62 83 LEU A N 1
ATOM 586 C CA . LEU A 1 83 ? -11.823 -0.272 10.153 1.00 94.62 83 LEU A CA 1
ATOM 587 C C . LEU A 1 83 ? -11.721 0.113 11.636 1.00 94.62 83 LEU A C 1
ATOM 589 O O . LEU A 1 83 ? -12.745 0.345 12.276 1.00 94.62 83 LEU A O 1
ATOM 593 N N . ILE A 1 84 ? -10.505 0.263 12.172 1.00 94.44 84 ILE A N 1
ATOM 594 C CA . ILE A 1 84 ? -10.278 0.730 13.551 1.00 94.44 84 ILE A CA 1
ATOM 595 C C . ILE A 1 84 ? -10.903 2.120 13.745 1.00 94.44 84 ILE A C 1
ATOM 597 O O . ILE A 1 84 ? -11.589 2.354 14.742 1.00 94.44 84 ILE A O 1
ATOM 601 N N . LEU A 1 85 ? -10.742 3.021 12.772 1.00 94.75 85 LEU A N 1
ATOM 602 C CA . LEU A 1 85 ? -11.300 4.370 12.788 1.00 94.75 85 LEU A CA 1
ATOM 603 C C . LEU A 1 85 ? -12.832 4.349 12.811 1.00 94.75 85 LEU A C 1
ATOM 605 O O . LEU A 1 85 ? -13.438 5.078 13.596 1.00 94.75 85 LEU A O 1
ATOM 609 N N . ALA A 1 86 ? -13.465 3.481 12.017 1.00 94.38 86 ALA A N 1
ATOM 610 C CA . ALA A 1 86 ? -14.913 3.290 12.050 1.00 94.38 86 ALA A CA 1
ATOM 611 C C . ALA A 1 86 ? -15.394 2.857 13.447 1.00 94.38 86 ALA A C 1
ATOM 613 O O . ALA A 1 86 ? -16.366 3.413 13.964 1.00 94.38 86 ALA A O 1
ATOM 614 N N . GLY A 1 87 ? -14.668 1.943 14.102 1.00 92.31 87 GLY A N 1
ATOM 615 C CA . GLY A 1 87 ? -14.925 1.543 15.488 1.00 92.31 87 GLY A CA 1
ATOM 616 C C . GLY A 1 87 ? -14.776 2.696 16.485 1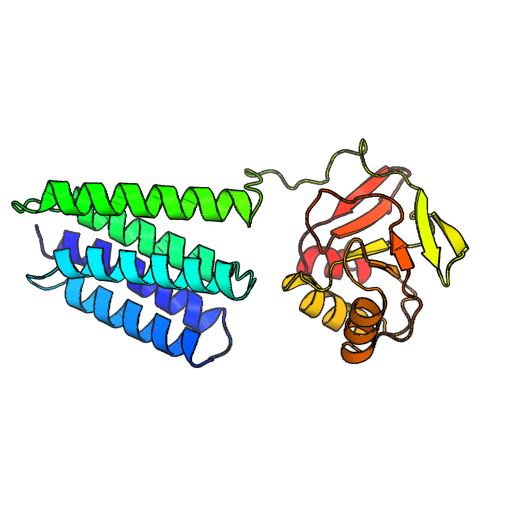.00 92.31 87 GLY A C 1
ATOM 617 O O . GLY A 1 87 ? -15.656 2.910 17.322 1.00 92.31 87 GLY A O 1
ATOM 618 N N . VAL A 1 88 ? -13.699 3.481 16.366 1.00 93.62 88 VAL A N 1
ATOM 619 C CA . VAL A 1 88 ? -13.420 4.668 17.194 1.00 93.62 88 VAL A CA 1
ATOM 620 C C . VAL A 1 88 ? -14.535 5.707 17.058 1.00 93.62 88 VAL A C 1
ATOM 622 O O . VAL A 1 88 ? -15.063 6.166 18.074 1.00 93.62 88 VAL A O 1
ATOM 625 N N . ILE A 1 89 ? -14.940 6.046 15.831 1.00 93.31 89 ILE A N 1
ATOM 626 C CA . ILE A 1 89 ? -16.020 7.005 15.555 1.00 93.31 89 ILE A CA 1
ATOM 627 C C . ILE A 1 89 ? -17.337 6.487 16.127 1.00 93.31 89 ILE A C 1
ATOM 629 O O . ILE A 1 89 ? -18.010 7.205 16.870 1.00 93.31 89 ILE A O 1
ATOM 633 N N . TYR A 1 90 ? -17.685 5.234 15.826 1.00 92.25 90 TYR A N 1
ATOM 634 C CA . TYR A 1 90 ? -18.932 4.631 16.276 1.00 92.25 90 TYR A CA 1
ATOM 635 C C . TYR A 1 90 ? -19.042 4.656 17.803 1.00 92.25 90 TYR A C 1
ATOM 637 O O . TYR A 1 90 ? -19.996 5.229 18.333 1.00 92.25 90 TYR A O 1
ATOM 645 N N . LEU A 1 91 ? -18.034 4.130 18.514 1.00 89.75 91 LEU A N 1
ATOM 646 C CA . LEU A 1 91 ? -17.995 4.117 19.980 1.00 89.75 91 LEU A CA 1
ATOM 647 C C . LEU A 1 91 ? -18.034 5.533 20.579 1.00 89.75 91 LEU A C 1
ATOM 649 O O . LEU A 1 91 ? -18.714 5.751 21.579 1.00 89.75 91 LEU A O 1
ATOM 653 N N . SER A 1 92 ? -17.378 6.510 19.948 1.00 90.25 92 SER A N 1
ATOM 654 C CA . SER A 1 92 ? -17.371 7.912 20.402 1.00 90.25 92 SER A CA 1
ATOM 655 C C . SER A 1 92 ? -18.727 8.609 20.253 1.00 90.25 92 SER A C 1
ATOM 657 O O . SER A 1 92 ? -19.076 9.485 21.051 1.00 90.25 92 SER A O 1
ATOM 659 N N . ILE A 1 93 ? -19.513 8.244 19.236 1.00 88.94 93 ILE A N 1
ATOM 660 C CA . ILE A 1 93 ? -20.854 8.803 19.018 1.00 88.94 93 ILE A CA 1
ATOM 661 C C . ILE A 1 93 ? -21.825 8.278 20.074 1.00 88.94 93 ILE A C 1
ATOM 663 O O . ILE A 1 93 ? -22.555 9.074 20.672 1.00 88.94 93 ILE A O 1
ATOM 667 N N . ILE A 1 94 ? -21.810 6.964 20.313 1.00 86.75 94 ILE A N 1
ATOM 668 C CA . ILE A 1 94 ? -22.745 6.297 21.228 1.00 86.75 94 ILE A CA 1
ATOM 669 C C . ILE A 1 94 ? -22.388 6.482 22.710 1.00 86.75 94 ILE A C 1
ATOM 671 O O . ILE A 1 94 ? -23.182 6.115 23.580 1.00 86.75 94 ILE A O 1
ATOM 675 N N . GLU A 1 95 ? -21.206 7.025 23.012 1.00 84.19 95 GLU A N 1
ATOM 676 C CA . GLU A 1 95 ? -20.752 7.322 24.368 1.00 84.19 95 GLU A CA 1
ATOM 677 C C . GLU A 1 95 ? -21.599 8.418 25.026 1.00 84.19 95 GLU A C 1
ATOM 679 O O . GLU A 1 95 ? -21.740 9.534 24.521 1.00 84.19 95 GLU A O 1
ATOM 684 N N . THR A 1 96 ? -22.158 8.089 26.192 1.00 81.44 96 THR A N 1
ATOM 685 C CA . THR A 1 96 ? -23.050 8.974 26.954 1.00 81.44 96 THR A CA 1
ATOM 686 C C . THR A 1 96 ? -22.447 9.445 28.276 1.00 81.44 96 THR A C 1
ATOM 688 O O . THR A 1 96 ? -23.102 10.205 28.984 1.00 81.44 96 THR A O 1
ATOM 691 N N . SER A 1 97 ? -21.235 9.005 28.638 1.00 81.19 97 SER A N 1
ATOM 692 C CA . SER A 1 97 ? -20.558 9.444 29.866 1.00 81.19 97 SER A CA 1
ATOM 693 C C . SER A 1 97 ? -20.086 10.902 29.806 1.00 81.19 97 SER A C 1
ATOM 695 O O . SER A 1 97 ? -20.077 11.542 28.751 1.00 81.19 97 SER A O 1
ATOM 697 N N . GLU A 1 98 ? -19.634 11.431 30.946 1.00 82.25 98 GLU A N 1
ATOM 698 C CA . GLU A 1 98 ? -19.073 12.788 31.055 1.00 82.25 98 GLU A CA 1
ATOM 699 C C . GLU A 1 98 ? -17.889 13.029 30.103 1.00 82.25 98 GLU A C 1
ATOM 701 O O . GLU A 1 98 ? -17.667 14.145 29.639 1.00 82.25 98 GLU A O 1
ATOM 706 N N . ARG A 1 99 ? -17.169 11.965 29.724 1.00 83.06 99 ARG A N 1
ATOM 707 C CA . ARG A 1 99 ? -16.010 12.026 28.822 1.00 83.06 99 ARG A CA 1
ATOM 708 C C . ARG A 1 99 ? -16.370 12.085 27.334 1.00 83.06 99 ARG A C 1
ATOM 710 O O . ARG A 1 99 ? -15.465 12.146 26.503 1.00 83.06 99 ARG A O 1
ATOM 717 N N . LYS A 1 100 ? -17.658 12.110 26.968 1.00 86.56 100 LYS A N 1
ATOM 718 C CA . LYS A 1 100 ? -18.112 12.073 25.563 1.00 86.56 100 LYS A CA 1
ATOM 719 C C . LYS A 1 100 ? -17.469 13.148 24.678 1.00 86.56 100 LYS A C 1
ATOM 721 O O . LYS A 1 100 ? -17.095 12.859 23.547 1.00 86.56 100 LYS A O 1
ATOM 726 N N . ASN A 1 101 ? -17.297 14.371 25.187 1.00 88.19 101 ASN A N 1
ATOM 727 C CA . ASN A 1 101 ? -16.731 15.474 24.402 1.00 88.19 101 ASN A CA 1
ATOM 728 C C . ASN A 1 101 ? -15.240 15.253 24.121 1.00 88.19 101 ASN A C 1
ATOM 730 O O . ASN A 1 101 ? -14.785 15.509 23.010 1.00 88.19 101 ASN A O 1
ATOM 734 N N . VAL A 1 102 ? -14.501 14.718 25.099 1.00 88.75 102 VAL A N 1
ATOM 735 C CA . VAL A 1 102 ? -13.076 14.389 24.953 1.00 88.75 102 VAL A CA 1
ATOM 736 C C . VAL A 1 102 ? -12.897 13.275 23.921 1.00 88.75 102 VAL A C 1
ATOM 738 O O . VAL A 1 102 ? -12.087 13.405 23.008 1.00 88.75 102 VAL A O 1
ATOM 741 N N . LEU A 1 103 ? -13.699 12.211 24.011 1.00 89.31 103 LEU A N 1
ATOM 742 C CA . LEU A 1 103 ? -13.612 11.073 23.093 1.00 89.31 103 LEU A CA 1
ATOM 743 C C . LEU A 1 103 ? -13.994 11.455 21.658 1.00 89.31 103 LEU A C 1
ATOM 745 O O . LEU A 1 103 ? -13.297 11.078 20.721 1.00 89.31 103 LEU A O 1
ATOM 749 N N . ARG A 1 104 ? -15.030 12.283 21.480 1.00 91.25 104 ARG A N 1
ATOM 750 C CA . ARG A 1 104 ? -15.392 12.844 20.168 1.00 91.25 104 ARG A CA 1
ATOM 751 C C . ARG A 1 104 ? -14.309 13.763 19.607 1.00 91.25 104 ARG A C 1
ATOM 753 O O . ARG A 1 104 ? -14.028 13.688 18.416 1.00 91.25 104 ARG A O 1
ATOM 760 N N . GLY A 1 105 ? -13.687 14.589 20.450 1.00 91.06 105 GLY A N 1
ATOM 761 C CA . GLY A 1 105 ? -12.553 15.424 20.052 1.00 91.06 105 GLY A CA 1
ATOM 762 C C . GLY A 1 105 ? -11.376 14.583 19.560 1.00 91.06 105 GLY A C 1
ATOM 763 O O . GLY A 1 105 ? -10.844 14.835 18.485 1.00 91.06 105 GLY A O 1
ATOM 764 N N . MET A 1 106 ? -11.028 13.523 20.290 1.00 90.44 106 MET A N 1
ATOM 765 C CA . MET A 1 106 ? -9.973 12.590 19.892 1.00 90.44 106 MET A CA 1
ATOM 766 C C . MET A 1 106 ? -10.310 11.858 18.587 1.00 90.44 106 MET A C 1
ATOM 768 O O . MET A 1 106 ? -9.455 11.766 17.710 1.00 90.44 106 MET A O 1
ATOM 772 N N . ALA A 1 107 ? -11.555 11.396 18.424 1.00 91.94 107 ALA A N 1
ATOM 773 C CA . ALA A 1 107 ? -12.023 10.781 17.184 1.00 91.94 107 ALA A CA 1
ATOM 774 C C . ALA A 1 107 ? -11.923 11.750 15.993 1.00 91.94 107 ALA A C 1
ATOM 776 O O . ALA A 1 107 ? -11.473 11.358 14.919 1.00 91.94 107 ALA A O 1
ATOM 777 N N . ALA A 1 108 ? -12.281 13.023 16.179 1.00 93.00 108 ALA A N 1
ATOM 778 C CA . ALA A 1 108 ? -12.134 14.042 15.144 1.00 93.00 108 ALA A CA 1
ATOM 779 C C . ALA A 1 108 ? -10.659 14.278 14.785 1.00 93.00 108 ALA A C 1
ATOM 781 O O . ALA A 1 108 ? -10.310 14.271 13.609 1.00 93.00 108 ALA A O 1
ATOM 782 N N . VAL A 1 109 ? -9.780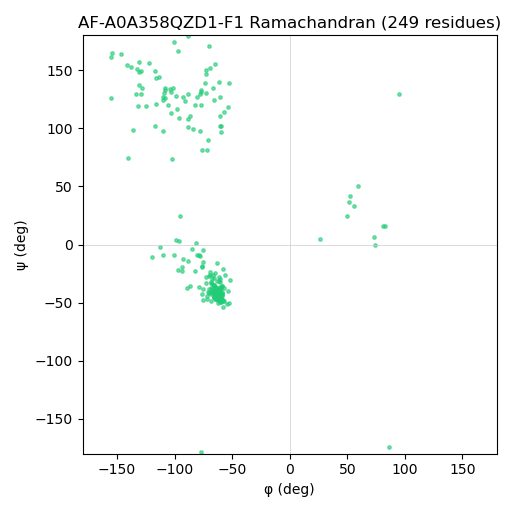 14.416 15.783 1.00 93.50 109 VAL A N 1
ATOM 783 C CA . VAL A 1 109 ? -8.338 14.616 15.565 1.00 93.50 109 VAL A CA 1
ATOM 784 C C . VAL A 1 109 ? -7.724 13.443 14.805 1.00 93.50 109 VAL A C 1
ATOM 786 O O . VAL A 1 109 ? -7.050 13.663 13.801 1.00 93.50 109 VAL A O 1
ATOM 789 N N . ILE A 1 110 ? -7.976 12.203 15.236 1.00 92.56 110 ILE A N 1
ATOM 790 C CA . ILE A 1 110 ? -7.401 11.030 14.569 1.00 92.56 110 ILE A CA 1
ATOM 791 C C . ILE A 1 110 ? -7.976 10.838 13.161 1.00 92.56 110 ILE A C 1
ATOM 793 O O . ILE A 1 110 ? -7.234 10.464 12.261 1.00 92.56 110 ILE A O 1
ATOM 797 N N . THR A 1 111 ? -9.254 11.174 12.936 1.00 93.06 111 THR A N 1
ATOM 798 C CA . THR A 1 111 ? -9.859 11.172 11.592 1.00 93.06 111 THR A CA 1
ATOM 799 C C . THR A 1 111 ? -9.148 12.162 10.676 1.00 93.06 111 THR A C 1
ATOM 801 O O . THR A 1 111 ? -8.790 11.809 9.557 1.00 93.06 111 THR A O 1
ATOM 804 N N . THR A 1 112 ? -8.899 13.386 11.150 1.00 92.12 112 THR A N 1
ATOM 805 C CA . THR A 1 112 ? -8.182 14.406 10.375 1.00 92.12 112 THR A CA 1
ATOM 806 C C . THR A 1 112 ? -6.747 13.976 10.084 1.00 92.12 112 THR A C 1
ATOM 808 O O . THR A 1 112 ? -6.310 14.076 8.943 1.00 92.12 112 THR A O 1
ATOM 811 N N . LEU A 1 113 ? -6.024 13.450 11.080 1.00 88.94 113 LEU A N 1
ATOM 812 C CA . LEU A 1 113 ? -4.660 12.943 10.890 1.00 88.94 113 LEU A CA 1
ATOM 813 C C . LEU A 1 113 ? -4.620 11.797 9.877 1.00 88.94 113 LEU A C 1
ATOM 815 O O . LEU A 1 113 ? -3.784 11.809 8.976 1.00 88.94 113 LEU A O 1
ATOM 819 N N . PHE A 1 114 ? -5.547 10.847 9.991 1.00 89.56 114 PHE A N 1
ATOM 820 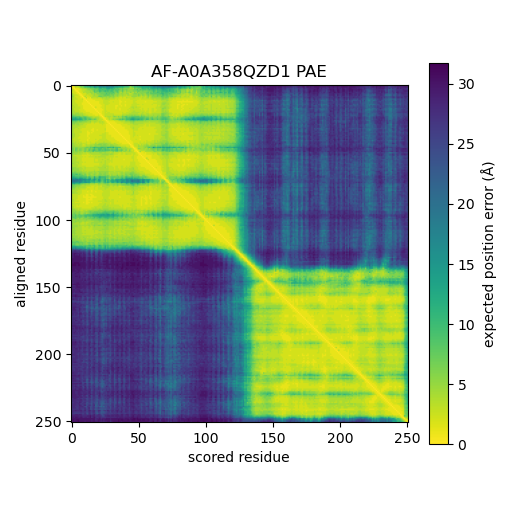C CA . PHE A 1 114 ? -5.678 9.745 9.049 1.00 89.56 114 PHE A CA 1
ATOM 821 C C . PHE A 1 114 ? -5.989 10.248 7.637 1.00 89.56 114 PHE A C 1
ATOM 823 O O . PHE A 1 114 ? -5.349 9.817 6.688 1.00 89.56 114 PHE A O 1
ATOM 830 N N . MET A 1 115 ? -6.916 11.198 7.488 1.00 86.94 115 MET A N 1
ATOM 831 C CA . MET A 1 115 ? -7.283 11.764 6.188 1.00 86.94 115 MET A CA 1
ATOM 832 C C . MET A 1 115 ? -6.123 12.524 5.539 1.00 86.94 115 MET A C 1
ATOM 834 O O . MET A 1 115 ? -5.868 12.340 4.353 1.00 86.94 115 MET A O 1
ATOM 838 N N . VAL A 1 116 ? -5.398 13.349 6.300 1.00 84.56 116 VAL A N 1
ATOM 839 C CA . VAL A 1 116 ? -4.217 14.071 5.800 1.00 84.56 116 VAL A CA 1
ATOM 840 C C . VAL A 1 116 ? -3.129 13.087 5.380 1.00 84.56 116 VAL A C 1
ATOM 842 O O . VAL A 1 116 ? -2.591 13.209 4.283 1.00 84.56 116 VAL A O 1
ATOM 845 N N . ASN A 1 117 ? -2.838 12.082 6.210 1.00 80.75 117 ASN A N 1
ATOM 846 C CA . ASN A 1 117 ? -1.842 11.066 5.882 1.00 80.75 117 ASN A CA 1
ATOM 847 C C . ASN A 1 117 ? -2.259 10.251 4.646 1.00 80.75 117 ASN A C 1
ATOM 849 O O . ASN A 1 117 ? -1.456 10.067 3.733 1.00 80.75 117 ASN A O 1
ATOM 853 N N . ALA A 1 118 ? -3.533 9.860 4.564 1.00 76.69 118 ALA A N 1
ATOM 854 C CA . ALA A 1 118 ? -4.088 9.190 3.400 1.00 76.69 118 ALA A CA 1
ATOM 855 C C . ALA A 1 118 ? -3.915 10.042 2.139 1.00 76.69 118 ALA A C 1
ATOM 857 O O . ALA A 1 118 ? -3.384 9.536 1.167 1.00 76.69 118 ALA A O 1
ATOM 858 N N . LEU A 1 119 ? -4.260 11.333 2.160 1.00 74.12 119 LEU A N 1
ATOM 859 C CA . LEU A 1 119 ? -4.126 12.221 0.997 1.00 74.12 119 LEU A CA 1
ATOM 860 C C . LEU A 1 119 ? -2.675 12.441 0.551 1.00 74.12 119 LEU A C 1
ATOM 862 O O . LEU A 1 119 ? -2.424 12.541 -0.646 1.00 74.12 119 LEU A O 1
ATOM 866 N N . ILE A 1 120 ? -1.733 12.524 1.494 1.00 70.31 120 ILE A N 1
ATOM 867 C CA . ILE A 1 120 ? -0.309 12.718 1.185 1.00 70.31 120 ILE A CA 1
ATOM 868 C C . ILE A 1 120 ? 0.294 11.450 0.575 1.00 70.31 120 ILE A C 1
ATOM 870 O O . ILE A 1 120 ? 1.051 11.522 -0.390 1.00 70.31 120 ILE A O 1
ATOM 874 N N . HIS A 1 121 ? -0.014 10.284 1.143 1.00 64.19 121 HIS A N 1
ATOM 875 C CA . HIS A 1 121 ? 0.665 9.039 0.782 1.00 64.19 121 HIS A CA 1
ATOM 876 C C . HIS A 1 121 ? -0.090 8.191 -0.245 1.00 64.19 121 HIS A C 1
ATOM 878 O O . HIS A 1 121 ? 0.524 7.365 -0.927 1.00 64.19 121 HIS A O 1
ATOM 884 N N . TYR A 1 122 ? -1.401 8.394 -0.373 1.00 62.34 122 TYR A N 1
ATOM 885 C CA . TYR A 1 122 ? -2.295 7.632 -1.233 1.00 62.34 122 TYR A CA 1
ATOM 886 C C . TYR A 1 122 ? -3.227 8.604 -1.963 1.00 62.34 122 TYR A C 1
ATOM 888 O O . TYR A 1 122 ? -4.236 9.031 -1.399 1.00 62.34 122 TYR A O 1
ATOM 896 N N . PRO A 1 123 ? -2.934 8.973 -3.220 1.00 52.19 123 PRO A N 1
ATOM 897 C CA . PRO A 1 123 ? -3.826 9.849 -3.961 1.00 52.19 123 PRO A CA 1
ATOM 898 C C . PRO A 1 123 ? -5.216 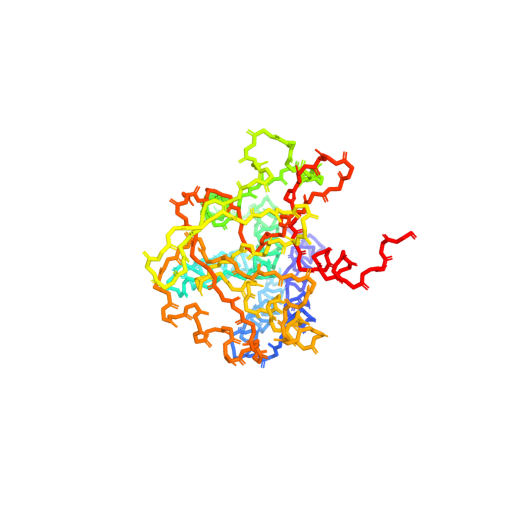9.200 -4.011 1.00 52.19 123 PRO A C 1
ATOM 900 O O . PRO A 1 123 ? -5.399 8.111 -4.561 1.00 52.19 123 PRO A O 1
ATOM 903 N N . VAL A 1 124 ? -6.185 9.841 -3.351 1.00 43.47 124 VAL A N 1
ATOM 904 C CA . VAL A 1 124 ? -7.569 9.374 -3.245 1.00 43.47 124 VAL A CA 1
ATOM 905 C C . VAL A 1 124 ? -8.216 9.561 -4.613 1.00 43.47 124 VAL A C 1
ATOM 907 O O . VAL A 1 124 ? -8.905 10.542 -4.879 1.00 43.47 124 VAL A O 1
ATOM 910 N N . PHE A 1 125 ? -7.972 8.616 -5.516 1.00 40.53 125 PHE A N 1
ATOM 911 C CA . PHE A 1 125 ? -8.705 8.527 -6.765 1.00 40.53 125 PHE A CA 1
ATOM 912 C C . PHE A 1 125 ? -10.066 7.909 -6.467 1.00 40.53 125 PHE A C 1
ATOM 914 O O . PHE A 1 125 ? -10.231 6.697 -6.321 1.00 40.53 125 PHE A O 1
ATOM 921 N N . ILE A 1 126 ? -11.056 8.787 -6.335 1.00 38.31 126 ILE A N 1
ATOM 922 C CA . ILE A 1 126 ? -12.466 8.435 -6.230 1.00 38.31 126 ILE A CA 1
ATOM 923 C C . ILE A 1 126 ? -12.863 7.668 -7.499 1.00 38.31 126 ILE A C 1
ATOM 925 O O . ILE A 1 126 ? -13.087 8.256 -8.553 1.00 38.31 126 ILE A O 1
ATOM 929 N N . GLY A 1 127 ? -12.963 6.344 -7.384 1.00 33.09 127 GLY A N 1
ATOM 930 C CA . GLY A 1 127 ? -14.022 5.555 -8.018 1.00 33.09 127 GLY A CA 1
ATOM 931 C C . GLY A 1 127 ? -14.209 5.667 -9.534 1.00 33.09 127 GLY A C 1
ATOM 932 O O . GLY A 1 127 ? -15.336 5.522 -10.002 1.00 33.09 127 GLY A O 1
ATOM 933 N N . LYS A 1 128 ? -13.147 5.867 -10.316 1.00 27.14 128 LYS A N 1
ATOM 934 C CA . LYS A 1 128 ? -13.126 5.510 -11.742 1.00 27.14 128 LYS A CA 1
ATOM 935 C C . LYS A 1 128 ? -11.856 4.712 -12.023 1.00 27.14 128 LYS A C 1
ATOM 937 O O . LYS A 1 128 ? -10.806 5.091 -11.508 1.00 27.14 128 LYS A O 1
ATOM 942 N N . PRO A 1 129 ? -11.912 3.621 -12.811 1.00 33.69 129 PRO A N 1
ATOM 943 C CA . PRO A 1 129 ? -10.699 3.005 -13.322 1.00 33.69 129 PRO A CA 1
ATOM 944 C C . PRO A 1 129 ? -10.004 4.071 -14.166 1.00 33.69 129 PRO A C 1
ATOM 946 O O . PRO A 1 129 ? -10.450 4.390 -15.266 1.00 33.69 129 PRO A O 1
ATOM 949 N N . MET A 1 130 ? -8.969 4.694 -13.612 1.00 36.41 130 MET A N 1
ATOM 950 C CA . MET A 1 130 ? -8.194 5.692 -14.324 1.00 36.41 130 MET A CA 1
ATOM 951 C C . MET A 1 130 ? -7.290 4.932 -15.292 1.00 36.41 130 MET A C 1
ATOM 953 O O . MET A 1 130 ? -6.128 4.672 -15.019 1.00 36.41 130 MET A O 1
ATOM 957 N N . SER A 1 131 ? -7.857 4.552 -16.438 1.00 35.88 131 SER A N 1
ATOM 958 C CA . SER A 1 131 ? -7.150 4.840 -17.676 1.00 35.88 131 SER A CA 1
ATOM 959 C C . SER A 1 131 ? -7.020 6.355 -17.673 1.00 35.88 131 SER A C 1
ATOM 961 O O . SER A 1 131 ? -7.999 7.055 -17.944 1.00 35.88 131 SER A O 1
ATOM 963 N N . ALA A 1 132 ? -5.873 6.873 -17.231 1.00 36.34 132 ALA A N 1
ATOM 964 C CA . ALA A 1 132 ? -5.588 8.288 -17.391 1.00 36.34 132 ALA A CA 1
ATOM 965 C C . ALA A 1 132 ? -5.771 8.591 -18.883 1.00 36.34 132 ALA A C 1
ATOM 967 O O . ALA A 1 132 ? -5.158 7.949 -19.737 1.00 36.34 132 ALA A O 1
ATOM 968 N N . ALA A 1 133 ? -6.720 9.468 -19.204 1.00 35.31 133 ALA A N 1
ATOM 969 C CA . ALA A 1 133 ? -6.961 9.875 -20.573 1.00 35.31 133 ALA A CA 1
ATOM 970 C C . ALA A 1 133 ? -5.677 10.522 -21.102 1.00 35.31 133 ALA A C 1
ATOM 972 O O . ALA A 1 133 ? -5.313 11.576 -20.595 1.00 35.31 133 ALA A O 1
ATOM 973 N N . ALA A 1 134 ? -5.008 9.837 -22.037 1.00 43.31 134 ALA A N 1
ATOM 974 C CA . ALA A 1 134 ? -4.223 10.241 -23.218 1.00 43.31 134 ALA A CA 1
ATOM 975 C C . ALA A 1 134 ? -3.523 11.624 -23.318 1.00 43.31 134 ALA A C 1
ATOM 977 O O . ALA A 1 134 ? -2.976 11.932 -24.370 1.00 43.31 134 ALA A O 1
ATOM 978 N N . SER A 1 135 ? -3.511 12.484 -22.297 1.00 39.25 135 SER A N 1
ATOM 979 C CA . SER A 1 135 ? -3.079 13.885 -22.410 1.00 39.25 135 SER A CA 1
ATOM 980 C C . SER A 1 135 ? -1.751 14.191 -21.712 1.00 39.25 135 SER A C 1
ATOM 982 O O . SER A 1 135 ? -1.235 15.291 -21.892 1.00 39.25 135 SER A O 1
ATOM 984 N N . LYS A 1 136 ? -1.197 13.257 -20.928 1.00 49.84 136 LYS A N 1
ATOM 985 C CA . LYS A 1 136 ? 0.107 13.409 -20.251 1.00 49.84 136 LYS A CA 1
ATOM 986 C C . LYS A 1 136 ? 1.156 12.373 -20.657 1.00 49.84 136 LYS A C 1
ATOM 988 O O . LYS A 1 136 ? 2.322 12.535 -20.324 1.00 49.84 136 LYS A O 1
ATOM 993 N N . VAL A 1 137 ? 0.760 11.327 -21.378 1.00 59.84 137 VAL A N 1
ATOM 994 C CA . VAL A 1 137 ? 1.639 10.202 -21.703 1.00 59.84 137 VAL A CA 1
ATOM 995 C C . VAL A 1 137 ? 1.820 10.143 -23.212 1.00 59.84 137 VAL A C 1
ATOM 997 O O . VAL A 1 137 ? 0.918 9.731 -23.939 1.00 59.84 137 VAL A O 1
ATOM 1000 N N . SER A 1 138 ? 2.967 10.623 -23.691 1.00 63.72 138 SER A N 1
ATOM 1001 C CA . SER A 1 138 ? 3.354 10.510 -25.095 1.00 63.72 138 SER A CA 1
ATOM 1002 C C . SER A 1 138 ? 3.733 9.070 -25.428 1.00 63.72 138 SER A C 1
ATOM 1004 O O . SER A 1 138 ? 4.278 8.360 -24.592 1.00 63.72 138 SER A O 1
ATOM 1006 N N . GLN A 1 139 ? 3.514 8.658 -26.679 1.00 74.19 139 GLN A N 1
ATOM 1007 C CA . GLN A 1 139 ? 3.971 7.361 -27.205 1.00 74.19 139 GLN A CA 1
ATOM 1008 C C . GLN A 1 139 ? 5.499 7.175 -27.087 1.00 74.19 139 GLN A C 1
ATOM 1010 O O . GLN A 1 139 ? 6.001 6.054 -27.098 1.00 74.19 139 GLN A O 1
ATOM 1015 N N . HIS A 1 140 ? 6.228 8.282 -26.965 1.00 79.38 140 HIS A N 1
ATOM 1016 C CA . HIS A 1 140 ? 7.671 8.327 -26.817 1.00 79.38 140 HIS A CA 1
ATOM 1017 C C . HIS A 1 140 ? 8.027 8.785 -25.404 1.00 79.38 140 HIS A C 1
ATOM 1019 O O . HIS A 1 140 ? 7.567 9.848 -24.985 1.00 79.38 140 HIS A O 1
ATOM 1025 N N . ILE A 1 141 ? 8.858 8.025 -24.691 1.00 79.56 141 ILE A N 1
ATOM 1026 C CA . ILE A 1 141 ? 9.422 8.440 -23.396 1.00 79.56 141 ILE A CA 1
ATOM 1027 C C . ILE A 1 141 ? 10.906 8.738 -23.594 1.00 79.56 141 ILE A C 1
ATOM 1029 O O . ILE A 1 141 ? 11.645 7.897 -24.110 1.00 79.56 141 ILE A O 1
ATOM 1033 N N . SER A 1 142 ? 11.338 9.934 -23.195 1.00 80.69 142 SER A N 1
ATOM 1034 C CA . SER A 1 142 ? 12.753 10.310 -23.165 1.00 80.69 142 SER A CA 1
ATOM 1035 C C . SER A 1 142 ? 13.424 9.670 -21.958 1.00 80.69 142 SER A C 1
ATOM 1037 O O . SER A 1 142 ? 13.032 9.907 -20.814 1.00 80.69 142 SER A O 1
ATOM 1039 N N . VAL A 1 143 ? 14.436 8.855 -22.222 1.00 86.00 143 VAL A N 1
ATOM 1040 C CA . VAL A 1 143 ? 15.176 8.118 -21.207 1.00 86.00 143 VAL A CA 1
ATOM 1041 C C . VAL A 1 143 ? 16.680 8.281 -21.380 1.00 86.00 143 VAL A C 1
ATOM 1043 O O . VAL A 1 143 ? 17.181 8.540 -22.473 1.00 86.00 143 VAL A O 1
ATOM 1046 N N . SER A 1 144 ? 17.409 8.079 -20.294 1.00 82.19 144 SER A N 1
ATOM 1047 C CA . SER A 1 144 ? 18.858 7.956 -20.279 1.00 82.19 144 SER A CA 1
ATOM 1048 C C . SER A 1 144 ? 19.250 6.489 -20.111 1.00 82.19 144 SER A C 1
ATOM 1050 O O . SER A 1 144 ? 18.700 5.772 -19.268 1.00 82.19 144 SER A O 1
ATOM 1052 N N . TYR A 1 145 ? 20.199 6.045 -20.932 1.00 83.25 145 TYR A N 1
ATOM 1053 C CA . TYR A 1 145 ? 20.869 4.755 -20.827 1.00 83.25 145 TYR A CA 1
ATOM 1054 C C . TYR A 1 145 ? 22.371 4.981 -20.933 1.00 83.25 145 TYR A C 1
ATOM 1056 O O . TYR A 1 145 ? 22.840 5.503 -21.944 1.00 83.25 145 TYR A O 1
ATOM 1064 N N . ASP A 1 146 ? 23.117 4.613 -19.891 1.00 75.81 146 ASP A N 1
ATOM 1065 C CA . ASP A 1 146 ? 24.580 4.750 -19.857 1.00 75.81 146 ASP A CA 1
ATOM 1066 C C . ASP A 1 146 ? 25.060 6.180 -20.204 1.00 75.81 146 ASP A C 1
ATOM 1068 O O . ASP A 1 146 ? 25.958 6.406 -21.013 1.00 75.81 146 ASP A O 1
ATOM 1072 N N . GLY A 1 147 ? 24.355 7.184 -19.666 1.00 70.81 147 GLY A N 1
ATOM 1073 C CA . GLY A 1 147 ? 24.623 8.606 -19.913 1.00 70.81 147 GLY A CA 1
ATOM 1074 C C . GLY A 1 147 ? 24.196 9.124 -21.293 1.00 70.81 147 GLY A C 1
ATOM 1075 O O . GLY A 1 147 ? 24.360 10.312 -21.572 1.00 70.81 147 GLY A O 1
ATOM 1076 N N . THR A 1 148 ? 23.628 8.271 -22.150 1.00 81.19 148 THR A N 1
ATOM 1077 C CA . THR A 1 148 ? 23.159 8.641 -23.489 1.00 81.19 148 THR A CA 1
ATOM 1078 C C . THR A 1 148 ? 21.641 8.785 -23.515 1.00 81.19 148 THR A C 1
ATOM 1080 O O . THR A 1 148 ? 20.905 7.895 -23.090 1.00 81.19 148 THR A O 1
ATOM 1083 N N . ARG A 1 149 ? 21.163 9.900 -24.076 1.00 84.75 149 ARG A N 1
ATOM 1084 C CA . ARG A 1 149 ? 19.732 10.150 -24.284 1.00 84.75 149 ARG A CA 1
ATOM 1085 C C . ARG A 1 149 ? 19.188 9.281 -25.406 1.00 84.75 149 ARG A C 1
ATOM 1087 O O . ARG A 1 149 ? 19.747 9.239 -26.499 1.00 84.75 149 ARG A O 1
ATOM 1094 N N . THR A 1 150 ? 18.080 8.610 -25.151 1.00 85.88 150 THR A N 1
ATOM 1095 C CA . THR A 1 150 ? 17.356 7.777 -26.110 1.00 85.88 150 THR A CA 1
ATOM 1096 C C . THR A 1 150 ? 15.861 7.950 -25.891 1.00 85.88 150 THR A C 1
ATOM 1098 O O . THR A 1 150 ? 15.414 8.312 -24.809 1.00 85.88 150 THR A O 1
ATOM 1101 N N . SER A 1 151 ? 15.070 7.719 -26.933 1.00 84.88 151 SER A N 1
ATOM 1102 C CA . SER A 1 151 ? 13.617 7.694 -26.820 1.00 84.88 151 SER A CA 1
ATOM 1103 C C . SER A 1 151 ? 13.113 6.264 -26.974 1.00 84.88 151 SER A C 1
ATOM 1105 O O . SER A 1 151 ? 13.515 5.568 -27.906 1.00 84.88 151 SER A O 1
ATOM 1107 N N . LEU A 1 152 ? 12.258 5.823 -26.052 1.00 86.25 152 LEU A N 1
ATOM 1108 C CA . LEU A 1 152 ? 11.581 4.531 -26.135 1.00 86.25 152 LEU A CA 1
ATOM 1109 C C . LEU A 1 152 ? 10.220 4.701 -26.812 1.00 86.25 152 LEU A C 1
ATOM 1111 O O . LEU A 1 152 ? 9.419 5.519 -26.361 1.00 86.25 152 LEU A O 1
ATOM 1115 N N . ASP A 1 153 ? 9.957 3.905 -27.852 1.00 86.00 153 ASP A N 1
ATOM 1116 C CA . ASP A 1 153 ? 8.638 3.795 -28.484 1.00 86.00 153 ASP A CA 1
ATOM 1117 C C . ASP A 1 153 ? 7.791 2.740 -27.762 1.00 86.00 153 ASP A C 1
ATOM 1119 O O . ASP A 1 153 ? 8.043 1.533 -27.833 1.00 86.00 153 ASP A O 1
ATOM 1123 N N . ILE A 1 154 ? 6.758 3.214 -27.073 1.00 85.75 154 ILE A N 1
ATOM 1124 C CA . ILE A 1 154 ? 5.863 2.395 -26.252 1.00 85.75 154 ILE A CA 1
ATOM 1125 C C . ILE A 1 154 ? 4.993 1.472 -27.117 1.00 85.75 154 ILE A C 1
ATOM 1127 O O . ILE A 1 154 ? 4.539 0.430 -26.644 1.00 85.75 154 ILE A O 1
ATOM 1131 N N . SER A 1 155 ? 4.762 1.815 -28.389 1.00 82.69 155 SER A N 1
ATOM 1132 C CA . SER A 1 155 ? 4.027 0.946 -29.319 1.00 82.69 155 SER A CA 1
ATOM 1133 C C . SER A 1 155 ? 4.796 -0.325 -29.655 1.00 82.69 155 SER A C 1
ATOM 1135 O O . SER A 1 155 ? 4.185 -1.358 -29.920 1.00 82.69 155 SER A O 1
ATOM 1137 N N . ALA A 1 156 ? 6.129 -0.265 -29.631 1.00 85.19 156 ALA A N 1
ATOM 1138 C CA . ALA A 1 156 ? 6.965 -1.440 -29.826 1.00 85.19 156 ALA A CA 1
ATOM 1139 C C . ALA A 1 156 ? 7.036 -2.287 -28.553 1.00 85.19 156 ALA A C 1
ATOM 1141 O O . ALA A 1 156 ? 7.096 -3.517 -28.629 1.00 85.19 156 ALA A O 1
ATOM 1142 N N . LYS A 1 157 ? 7.062 -1.636 -27.382 1.00 88.38 157 LYS A N 1
ATOM 1143 C CA . LYS A 1 157 ? 7.265 -2.330 -26.115 1.00 88.38 157 LYS A CA 1
ATOM 1144 C C . LYS A 1 157 ? 6.684 -1.572 -24.913 1.00 88.38 157 LYS A C 1
ATOM 1146 O O . LYS A 1 157 ? 7.077 -0.430 -24.678 1.00 88.38 157 LYS A O 1
ATOM 1151 N N . PRO A 1 158 ? 5.828 -2.221 -24.103 1.00 92.12 158 PRO A N 1
ATOM 1152 C CA . PRO A 1 158 ? 5.347 -1.681 -22.836 1.00 92.12 158 PRO A CA 1
ATOM 1153 C C . PRO A 1 158 ? 6.466 -1.226 -21.894 1.00 92.12 158 PRO A C 1
ATOM 1155 O O . PRO A 1 158 ? 7.464 -1.929 -21.712 1.00 92.12 158 PRO A O 1
ATOM 1158 N N . VAL A 1 159 ? 6.257 -0.086 -21.235 1.00 93.50 159 VAL A N 1
ATOM 1159 C CA . VAL A 1 159 ? 7.208 0.514 -20.289 1.00 93.50 159 VAL A CA 1
ATOM 1160 C C . VAL A 1 159 ? 6.658 0.415 -18.871 1.00 93.50 159 VAL A C 1
ATOM 1162 O O . VAL A 1 159 ? 5.571 0.911 -18.597 1.00 93.50 159 VAL A O 1
ATOM 1165 N N . LEU A 1 160 ? 7.406 -0.190 -17.951 1.00 94.38 160 LEU A N 1
ATOM 1166 C CA . LEU A 1 160 ? 7.078 -0.212 -16.528 1.00 94.38 160 LEU A CA 1
ATOM 1167 C C . LEU A 1 160 ? 7.828 0.911 -15.808 1.00 94.38 160 LEU A C 1
ATOM 1169 O O . LEU A 1 160 ? 9.037 0.820 -15.601 1.00 94.38 160 LEU A O 1
ATOM 1173 N N . LEU A 1 161 ? 7.104 1.943 -15.388 1.00 93.38 161 LEU A N 1
ATOM 1174 C CA . LEU A 1 161 ? 7.626 3.009 -14.540 1.00 93.38 161 LEU A CA 1
ATOM 1175 C C . LEU A 1 161 ? 7.703 2.535 -13.088 1.00 93.38 161 LEU A C 1
ATOM 1177 O O . LEU A 1 161 ? 6.720 2.013 -12.548 1.00 93.38 161 LEU A O 1
ATOM 1181 N N . PHE A 1 162 ? 8.856 2.724 -12.447 1.00 91.88 162 PHE A N 1
ATOM 1182 C CA . PHE A 1 162 ? 9.077 2.308 -11.063 1.00 91.88 162 PHE A CA 1
ATOM 1183 C C . PHE A 1 162 ? 10.009 3.250 -10.287 1.00 91.88 162 PHE A C 1
ATOM 1185 O O . PHE A 1 162 ? 10.740 4.050 -10.865 1.00 91.88 162 PHE A O 1
ATOM 1192 N N . SER A 1 163 ? 9.981 3.108 -8.961 1.00 85.81 163 SER A N 1
ATOM 1193 C CA . SER A 1 163 ? 10.848 3.796 -7.998 1.00 85.81 163 SER A CA 1
ATOM 1194 C C . SER A 1 163 ? 11.437 2.780 -7.020 1.00 85.81 163 SER A C 1
ATOM 1196 O O . SER A 1 163 ? 10.759 1.810 -6.663 1.00 85.81 163 SER A O 1
ATOM 1198 N N . THR A 1 164 ? 12.655 3.007 -6.525 1.00 82.69 164 THR A N 1
ATOM 1199 C CA . THR A 1 164 ? 13.255 2.180 -5.459 1.00 82.69 164 THR A CA 1
ATOM 1200 C C . THR A 1 164 ? 12.556 2.381 -4.112 1.00 82.69 164 THR A C 1
ATOM 1202 O O . THR A 1 164 ? 12.477 1.453 -3.307 1.00 82.69 164 THR A O 1
ATOM 1205 N N . SER A 1 165 ? 11.946 3.552 -3.900 1.00 76.19 165 SER A N 1
ATOM 1206 C CA . SER A 1 165 ? 11.169 3.889 -2.697 1.00 76.19 165 SER A CA 1
ATOM 1207 C C . SER A 1 165 ? 9.750 3.293 -2.689 1.00 76.19 165 SER A C 1
ATOM 1209 O O . SER A 1 165 ? 9.030 3.340 -1.689 1.00 76.19 165 SER A O 1
ATOM 1211 N N . CYS A 1 166 ? 9.322 2.713 -3.811 1.00 78.19 166 CYS A N 1
ATOM 1212 C CA . CYS A 1 166 ? 7.976 2.198 -4.006 1.00 78.19 166 CYS A CA 1
ATOM 1213 C C . CYS A 1 166 ? 7.852 0.738 -3.538 1.00 78.19 166 CYS A C 1
ATOM 1215 O O . CYS A 1 166 ? 8.283 -0.204 -4.207 1.00 78.19 166 CYS A O 1
ATOM 1217 N N . GLY A 1 167 ? 7.163 0.529 -2.410 1.00 76.81 167 GLY A N 1
ATOM 1218 C CA . GLY A 1 167 ? 6.960 -0.809 -1.836 1.00 76.81 167 GLY A CA 1
ATOM 1219 C C . GLY A 1 167 ? 6.274 -1.810 -2.780 1.00 76.81 167 GLY A C 1
ATOM 1220 O O . GLY A 1 167 ? 6.661 -2.976 -2.829 1.00 76.81 167 GLY A O 1
ATOM 1221 N N . ALA A 1 168 ? 5.302 -1.360 -3.583 1.00 80.31 168 ALA A N 1
ATOM 1222 C CA . ALA A 1 168 ? 4.595 -2.207 -4.554 1.00 80.31 168 ALA A CA 1
ATOM 1223 C C . ALA A 1 168 ? 5.419 -2.520 -5.821 1.00 80.31 168 ALA A C 1
ATOM 1225 O O . ALA A 1 168 ? 5.113 -3.466 -6.551 1.00 80.31 168 ALA A O 1
ATOM 1226 N N . CYS A 1 169 ? 6.468 -1.742 -6.096 1.00 83.94 169 CYS A N 1
ATOM 1227 C CA . CYS A 1 169 ? 7.302 -1.919 -7.278 1.00 83.94 169 CYS A CA 1
ATOM 1228 C C . CYS A 1 169 ? 8.145 -3.189 -7.152 1.00 83.94 169 CYS A C 1
ATOM 1230 O O . CYS A 1 169 ? 8.203 -3.969 -8.096 1.00 83.94 169 CYS A O 1
ATOM 1232 N N . ARG A 1 170 ? 8.689 -3.470 -5.958 1.00 87.50 170 ARG A N 1
ATOM 1233 C CA . ARG A 1 170 ? 9.470 -4.689 -5.694 1.00 87.50 170 ARG A CA 1
ATOM 1234 C C . ARG A 1 170 ? 8.677 -5.967 -5.979 1.00 87.50 170 ARG A C 1
ATOM 1236 O O . ARG A 1 170 ? 9.174 -6.849 -6.671 1.00 87.50 170 ARG A O 1
ATOM 1243 N N . SER A 1 171 ? 7.441 -6.068 -5.484 1.00 85.75 171 SER A N 1
ATOM 1244 C CA . SER A 1 171 ? 6.606 -7.259 -5.708 1.00 85.75 171 SER A CA 1
ATOM 1245 C C . SER A 1 171 ? 6.176 -7.406 -7.170 1.00 85.75 171 SER A C 1
ATOM 1247 O O . SER A 1 171 ? 6.102 -8.522 -7.684 1.00 85.75 171 SER A O 1
ATOM 1249 N N . THR A 1 172 ? 5.888 -6.290 -7.845 1.00 90.19 172 THR A N 1
ATOM 1250 C CA . THR A 1 172 ? 5.481 -6.280 -9.258 1.00 90.19 172 THR A CA 1
ATOM 1251 C C . THR A 1 172 ? 6.636 -6.700 -10.160 1.00 90.19 172 THR A C 1
ATOM 1253 O O . THR A 1 172 ? 6.466 -7.603 -10.974 1.00 90.19 172 THR A O 1
ATOM 1256 N N . ILE A 1 173 ? 7.819 -6.113 -9.957 1.00 94.25 173 ILE A N 1
ATOM 1257 C CA . ILE A 1 173 ? 9.046 -6.455 -10.681 1.00 94.25 173 ILE A CA 1
ATOM 1258 C C . ILE A 1 173 ? 9.413 -7.921 -10.455 1.00 94.25 173 ILE A C 1
ATOM 1260 O O . ILE A 1 173 ? 9.667 -8.613 -11.431 1.00 94.25 173 ILE A O 1
ATOM 1264 N N . GLY A 1 174 ? 9.376 -8.415 -9.211 1.00 91.94 174 GLY A N 1
ATOM 1265 C CA . GLY A 1 174 ? 9.681 -9.819 -8.909 1.00 91.94 174 GLY A CA 1
ATOM 1266 C C . GLY A 1 174 ? 8.832 -10.794 -9.726 1.00 91.94 174 GLY A C 1
ATOM 1267 O O . GLY A 1 174 ? 9.365 -11.638 -10.436 1.00 91.94 174 GLY A O 1
ATOM 1268 N N . ARG A 1 175 ? 7.506 -10.614 -9.731 1.00 90.94 175 ARG A N 1
ATOM 1269 C CA . ARG A 1 175 ? 6.603 -11.481 -10.511 1.00 90.94 175 ARG A CA 1
ATOM 1270 C C . ARG A 1 175 ? 6.790 -11.359 -12.026 1.00 90.94 175 ARG A C 1
ATOM 1272 O O . ARG A 1 175 ? 6.610 -12.338 -12.752 1.00 90.94 175 ARG A O 1
ATOM 1279 N N . LEU A 1 176 ? 7.104 -10.159 -12.514 1.00 92.62 176 LEU A N 1
ATOM 1280 C CA . LEU A 1 176 ? 7.371 -9.941 -13.934 1.00 92.62 176 LEU A CA 1
ATOM 1281 C C . LEU A 1 176 ? 8.695 -10.573 -14.362 1.00 92.62 176 LEU A C 1
ATOM 1283 O O . LEU A 1 176 ? 8.736 -11.220 -15.403 1.00 92.62 176 LEU A O 1
ATOM 1287 N N . ALA A 1 177 ? 9.743 -10.447 -13.551 1.00 93.69 177 ALA A N 1
ATOM 1288 C CA . ALA A 1 177 ? 11.050 -11.044 -13.798 1.00 93.69 177 ALA A CA 1
ATOM 1289 C C . ALA A 1 177 ? 11.023 -12.577 -13.693 1.00 93.69 177 ALA A C 1
ATOM 1291 O O . ALA A 1 177 ? 11.691 -13.245 -14.472 1.00 93.69 177 ALA A O 1
ATOM 1292 N N . GLU A 1 178 ? 10.196 -13.153 -12.815 1.00 92.00 178 GLU A N 1
ATOM 1293 C CA . GLU A 1 178 ? 9.958 -14.605 -12.778 1.00 92.00 178 GLU A CA 1
ATOM 1294 C C . GLU A 1 178 ? 9.386 -15.138 -14.102 1.00 92.00 178 GLU A C 1
ATOM 1296 O O . GLU A 1 178 ? 9.722 -16.242 -14.528 1.00 92.00 178 GLU A O 1
ATOM 1301 N N . THR A 1 179 ? 8.517 -14.360 -14.756 1.00 88.88 179 THR A N 1
ATOM 1302 C CA . THR A 1 179 ? 7.832 -14.774 -15.994 1.00 88.88 179 THR A CA 1
ATOM 1303 C C . THR A 1 179 ? 8.641 -14.415 -17.248 1.00 88.88 179 THR A C 1
ATOM 1305 O O . THR A 1 179 ? 8.670 -15.173 -18.215 1.00 88.88 179 THR A O 1
ATOM 1308 N N . ASP A 1 180 ? 9.305 -13.261 -17.239 1.00 89.94 180 ASP A N 1
ATOM 1309 C CA . ASP A 1 180 ? 10.087 -12.716 -18.348 1.00 89.94 180 ASP A CA 1
ATOM 1310 C C . ASP A 1 180 ? 11.381 -12.061 -17.823 1.00 89.94 180 ASP A C 1
ATOM 1312 O O . ASP A 1 180 ? 11.500 -10.831 -17.791 1.00 89.94 180 ASP A O 1
ATOM 1316 N N . PRO A 1 181 ? 12.378 -12.869 -17.409 1.00 90.69 181 PRO A N 1
ATOM 1317 C CA . PRO A 1 181 ? 13.615 -12.362 -16.809 1.00 90.69 181 PRO A CA 1
ATOM 1318 C C . PRO A 1 181 ? 14.455 -11.561 -17.804 1.00 90.69 181 PRO A C 1
ATOM 1320 O O . PRO A 1 181 ? 15.216 -10.684 -17.413 1.00 90.69 181 PRO A O 1
ATOM 1323 N N . GLY A 1 182 ? 14.322 -11.836 -19.103 1.00 89.62 182 GLY A N 1
ATOM 1324 C CA . GLY A 1 182 ? 15.032 -11.101 -20.150 1.00 89.62 182 GLY A CA 1
ATOM 1325 C C . GLY A 1 182 ? 14.382 -9.769 -20.525 1.00 89.62 182 GLY A C 1
ATOM 1326 O O . GLY A 1 182 ? 14.974 -9.022 -21.303 1.00 89.62 182 GLY A O 1
ATOM 1327 N N . GLY A 1 183 ? 13.172 -9.488 -20.028 1.00 88.44 183 GLY A N 1
ATOM 1328 C CA . GLY A 1 183 ? 12.398 -8.313 -20.410 1.00 88.44 183 GLY A CA 1
ATOM 1329 C C . GLY A 1 183 ? 12.118 -8.280 -21.906 1.00 88.44 183 GLY A C 1
ATOM 1330 O O . GLY A 1 183 ? 12.426 -7.292 -22.558 1.00 88.44 183 GLY A O 1
ATOM 1331 N N . LYS A 1 184 ? 11.601 -9.353 -22.506 1.00 89.25 184 LYS A N 1
ATOM 1332 C CA . LYS A 1 184 ? 11.178 -9.346 -23.916 1.00 89.25 184 LYS A CA 1
ATOM 1333 C C . LYS A 1 184 ? 9.855 -8.606 -24.110 1.00 89.25 184 LYS A C 1
ATOM 1335 O O . LYS A 1 184 ? 9.711 -7.890 -25.096 1.00 89.25 184 LYS A O 1
ATOM 1340 N N . GLY A 1 185 ? 8.921 -8.749 -23.172 1.00 89.31 185 GLY A N 1
ATOM 1341 C CA . GLY A 1 185 ? 7.572 -8.180 -23.232 1.00 89.31 185 GLY A CA 1
ATOM 1342 C C . GLY A 1 185 ? 7.423 -6.814 -22.566 1.00 89.31 185 GLY A C 1
ATOM 1343 O O . GLY A 1 185 ? 6.409 -6.153 -22.763 1.00 89.31 185 GLY A O 1
ATOM 1344 N N . TRP A 1 186 ? 8.410 -6.370 -21.788 1.00 93.19 186 TRP A N 1
ATOM 1345 C CA . TRP A 1 186 ? 8.345 -5.107 -21.050 1.00 93.19 186 TRP A CA 1
ATOM 1346 C C . TRP A 1 186 ? 9.741 -4.556 -20.753 1.00 93.19 186 TRP A C 1
ATOM 1348 O O . TRP A 1 186 ? 10.739 -5.271 -20.862 1.00 93.19 186 TRP A O 1
ATOM 1358 N N . VAL A 1 187 ? 9.826 -3.264 -20.439 1.00 94.69 187 VAL A N 1
ATOM 1359 C CA . VAL A 1 187 ? 11.086 -2.609 -20.067 1.00 94.69 187 VAL A CA 1
ATOM 1360 C C . VAL A 1 187 ? 10.912 -1.733 -18.818 1.00 94.69 187 VAL A C 1
ATOM 1362 O O . VAL A 1 187 ? 9.980 -0.931 -18.779 1.00 94.69 187 VAL A O 1
ATOM 1365 N N . PRO A 1 188 ? 11.773 -1.862 -17.791 1.00 95.00 188 PRO A N 1
ATOM 1366 C CA . PRO A 1 188 ? 11.750 -1.003 -16.618 1.00 95.00 188 PRO A CA 1
ATOM 1367 C C . PRO A 1 188 ? 12.373 0.364 -16.912 1.00 95.00 188 PRO A C 1
ATOM 1369 O O . PRO A 1 188 ? 13.482 0.461 -17.447 1.00 95.00 188 PRO A O 1
ATOM 1372 N N . VAL A 1 189 ? 11.678 1.415 -16.488 1.00 94.62 189 VAL A N 1
ATOM 1373 C CA . VAL A 1 189 ? 12.163 2.796 -16.484 1.00 94.62 189 VAL A CA 1
ATOM 1374 C C . VAL A 1 189 ? 12.041 3.349 -15.065 1.00 94.62 189 VAL A C 1
ATOM 1376 O O . VAL A 1 189 ? 10.947 3.417 -14.502 1.00 94.62 189 VAL A O 1
ATOM 1379 N N . GLN A 1 190 ? 13.167 3.734 -14.475 1.00 91.06 190 GLN A N 1
ATOM 1380 C CA . GLN A 1 190 ? 13.219 4.336 -13.148 1.00 91.06 190 GLN A CA 1
ATOM 1381 C C . GLN A 1 190 ? 12.873 5.824 -13.240 1.00 91.06 190 GLN A C 1
ATOM 1383 O O . GLN A 1 190 ? 13.480 6.543 -14.034 1.00 91.06 190 GLN A O 1
ATOM 1388 N N . VAL A 1 191 ? 11.907 6.290 -12.448 1.00 86.81 191 VAL A N 1
ATOM 1389 C CA . VAL A 1 191 ? 11.447 7.692 -12.499 1.00 86.81 191 VAL A CA 1
ATOM 1390 C C . VAL A 1 191 ? 12.150 8.613 -11.502 1.00 86.81 191 VAL A C 1
ATOM 1392 O O . VAL A 1 191 ? 12.197 9.818 -11.725 1.00 86.81 191 VAL A O 1
ATOM 1395 N N . ASP A 1 192 ? 12.713 8.065 -10.427 1.00 77.69 192 ASP A N 1
ATOM 1396 C CA . ASP A 1 192 ? 13.391 8.808 -9.365 1.00 77.69 192 ASP A CA 1
ATOM 1397 C C . ASP A 1 192 ? 14.444 7.946 -8.641 1.00 77.69 192 ASP A C 1
ATOM 1399 O O . ASP A 1 192 ? 14.461 6.717 -8.747 1.00 77.69 192 ASP A O 1
ATOM 1403 N N . GLY A 1 193 ? 15.331 8.597 -7.887 1.00 76.06 193 GLY A N 1
ATOM 1404 C CA . GLY A 1 193 ? 16.366 7.934 -7.089 1.00 76.06 193 GLY A CA 1
ATOM 1405 C C . GLY A 1 193 ?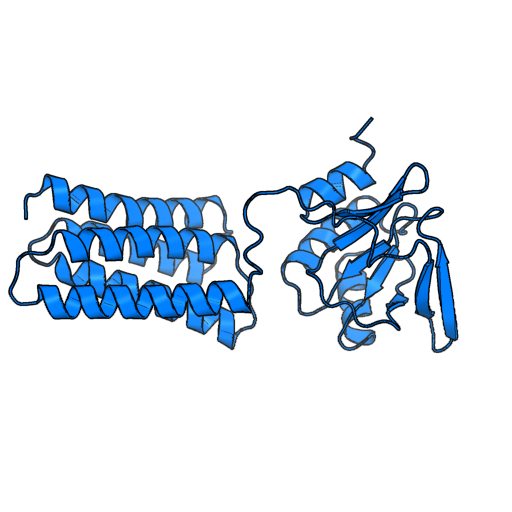 17.662 7.628 -7.845 1.00 76.06 193 GLY A C 1
ATOM 1406 O O . GLY A 1 193 ? 17.863 8.055 -8.984 1.00 76.06 193 GLY A O 1
ATOM 1407 N N . ASP A 1 194 ? 18.559 6.911 -7.167 1.00 77.44 194 ASP A N 1
ATOM 1408 C CA . ASP A 1 194 ? 19.864 6.530 -7.705 1.00 77.44 194 ASP A CA 1
ATOM 1409 C C . ASP A 1 194 ? 19.736 5.349 -8.693 1.00 77.44 194 ASP A C 1
ATOM 1411 O O . ASP A 1 194 ? 19.087 4.347 -8.368 1.00 77.44 194 ASP A O 1
ATOM 1415 N N . PRO A 1 195 ? 20.343 5.421 -9.895 1.00 83.56 195 PRO A N 1
ATOM 1416 C CA . PRO A 1 195 ? 20.321 4.321 -10.861 1.00 83.56 195 PRO A CA 1
ATOM 1417 C C . PRO A 1 195 ? 20.965 3.027 -10.348 1.00 83.56 195 PRO A C 1
ATOM 1419 O O . PRO A 1 195 ? 20.568 1.937 -10.759 1.00 83.56 195 PRO A O 1
ATOM 1422 N N . GLY A 1 196 ? 21.957 3.116 -9.458 1.00 83.62 196 GLY A N 1
ATOM 1423 C CA . GLY A 1 196 ? 22.598 1.949 -8.856 1.00 83.62 196 GLY A CA 1
ATOM 1424 C C . GLY A 1 196 ? 21.617 1.146 -8.006 1.00 83.62 196 GLY A C 1
ATOM 1425 O O . GLY A 1 196 ? 21.496 -0.064 -8.191 1.00 83.62 196 GLY A O 1
ATOM 1426 N N . GLU A 1 197 ? 20.842 1.822 -7.157 1.00 84.94 197 GLU A N 1
ATOM 1427 C CA . GLU A 1 197 ? 19.784 1.187 -6.356 1.00 84.94 197 GLU A CA 1
ATOM 1428 C C . GLU A 1 197 ? 18.684 0.561 -7.230 1.00 84.94 197 GLU A C 1
ATOM 1430 O O . GLU A 1 197 ? 18.170 -0.520 -6.928 1.00 84.94 197 GLU A O 1
ATOM 1435 N N . GLY A 1 198 ? 18.315 1.225 -8.332 1.00 87.75 198 GLY A N 1
ATOM 1436 C CA . GLY A 1 198 ? 17.343 0.691 -9.288 1.00 87.75 198 GLY A CA 1
ATOM 1437 C C . GLY A 1 198 ? 17.838 -0.588 -9.954 1.00 87.75 198 GLY A C 1
ATOM 1438 O O . GLY A 1 198 ? 17.086 -1.560 -10.075 1.00 87.75 198 GLY A O 1
ATOM 1439 N N . ARG A 1 199 ? 19.123 -0.619 -10.327 1.00 93.06 199 ARG A N 1
ATOM 1440 C CA . ARG A 1 199 ? 19.754 -1.812 -10.890 1.00 93.06 199 ARG A CA 1
ATOM 1441 C C . ARG A 1 199 ? 19.824 -2.945 -9.871 1.00 93.06 199 ARG A C 1
ATOM 1443 O O . ARG A 1 199 ? 19.444 -4.061 -10.209 1.00 93.06 199 ARG A O 1
ATOM 1450 N N . GLU A 1 200 ? 20.213 -2.662 -8.631 1.00 89.12 200 GLU A N 1
ATOM 1451 C CA . GLU A 1 200 ? 20.258 -3.658 -7.554 1.00 89.12 200 GLU A CA 1
ATOM 1452 C C . GLU A 1 200 ? 18.871 -4.266 -7.275 1.00 89.12 200 GLU A C 1
ATOM 1454 O O . GLU A 1 200 ? 18.730 -5.481 -7.097 1.00 89.12 200 GLU A O 1
ATOM 1459 N N . LEU A 1 201 ? 17.811 -3.450 -7.305 1.00 88.06 201 LEU A N 1
ATOM 1460 C CA . LEU A 1 201 ? 16.434 -3.933 -7.176 1.00 88.06 201 LEU A CA 1
ATOM 1461 C C . LEU A 1 201 ? 16.061 -4.910 -8.303 1.00 88.06 201 LEU A C 1
ATOM 1463 O O . LEU A 1 201 ? 15.438 -5.936 -8.039 1.00 88.06 201 LEU A O 1
ATOM 1467 N N . LEU A 1 202 ? 16.433 -4.606 -9.548 1.00 93.88 202 LEU A N 1
ATOM 1468 C CA . LEU A 1 202 ? 16.175 -5.478 -10.696 1.00 93.88 202 LEU A CA 1
ATOM 1469 C C . LEU A 1 202 ? 17.001 -6.769 -10.632 1.00 93.88 202 LEU A C 1
ATOM 1471 O O . LEU A 1 202 ? 16.454 -7.849 -10.854 1.00 93.88 202 LEU A O 1
ATOM 1475 N N . ASP A 1 203 ? 18.279 -6.673 -10.265 1.00 91.50 203 ASP A N 1
ATOM 1476 C CA . ASP A 1 203 ? 19.173 -7.825 -10.116 1.00 91.50 203 ASP A CA 1
ATOM 1477 C C . ASP A 1 203 ? 18.690 -8.773 -9.014 1.00 91.50 203 ASP A C 1
ATOM 1479 O O . ASP A 1 203 ? 18.595 -9.983 -9.226 1.00 91.50 203 ASP A O 1
ATOM 1483 N N . SER A 1 204 ? 18.299 -8.230 -7.857 1.00 88.19 204 SER A N 1
ATOM 1484 C CA . SER A 1 204 ? 17.745 -9.022 -6.749 1.00 88.19 204 SER A CA 1
ATOM 1485 C C . SER A 1 204 ? 16.406 -9.686 -7.088 1.00 88.19 204 SER A C 1
ATOM 1487 O O . SER A 1 204 ? 16.071 -10.720 -6.511 1.00 88.19 204 SER A O 1
ATOM 1489 N N . ALA A 1 205 ? 15.660 -9.131 -8.046 1.00 90.69 205 ALA A N 1
ATOM 1490 C CA . ALA A 1 205 ? 14.437 -9.716 -8.582 1.00 90.69 205 ALA A CA 1
ATOM 1491 C C . ALA A 1 205 ? 14.681 -10.733 -9.716 1.00 90.69 205 ALA A C 1
ATOM 1493 O O . ALA A 1 205 ? 13.727 -11.340 -10.194 1.00 90.69 205 ALA A O 1
ATOM 1494 N N . GLY A 1 206 ? 15.930 -10.932 -10.154 1.00 89.81 206 GLY A N 1
ATOM 1495 C CA . GLY A 1 206 ? 16.282 -11.852 -11.241 1.00 89.81 206 GLY A CA 1
ATOM 1496 C C . GLY A 1 206 ? 16.076 -11.285 -12.651 1.00 89.81 206 GLY A C 1
ATOM 1497 O O . GLY A 1 206 ? 16.047 -12.048 -13.617 1.00 89.81 206 GLY A O 1
ATOM 1498 N N . TYR A 1 207 ? 15.928 -9.965 -12.793 1.00 94.81 207 TYR A N 1
ATOM 1499 C CA . TYR A 1 207 ? 15.777 -9.310 -14.090 1.00 94.81 207 TYR A CA 1
ATOM 1500 C C . TYR A 1 207 ? 17.139 -9.079 -14.765 1.00 94.81 207 TYR A C 1
ATOM 1502 O O . TYR A 1 207 ? 18.007 -8.362 -14.270 1.00 94.81 207 TYR A O 1
ATOM 1510 N N . LEU A 1 208 ? 17.310 -9.662 -15.947 1.00 91.88 208 LEU A N 1
ATOM 1511 C CA . LEU A 1 208 ? 18.552 -9.679 -16.723 1.00 91.88 208 LEU A CA 1
ATOM 1512 C C . LEU A 1 208 ? 18.570 -8.650 -17.863 1.00 91.88 208 LEU A C 1
ATOM 1514 O O . LEU A 1 208 ? 19.601 -8.464 -18.504 1.00 91.88 208 LEU A O 1
ATOM 1518 N N . GLY A 1 209 ? 17.436 -8.008 -18.147 1.00 91.75 209 GLY A N 1
ATOM 1519 C CA . GLY A 1 209 ? 17.316 -7.037 -19.232 1.00 91.75 209 GLY A CA 1
ATOM 1520 C C . GLY A 1 209 ? 17.917 -5.664 -18.908 1.00 91.75 209 GLY A C 1
ATOM 1521 O O . GLY A 1 209 ? 18.438 -5.406 -17.818 1.00 91.75 209 GLY A O 1
ATOM 1522 N N . SER A 1 210 ? 17.796 -4.747 -19.869 1.00 91.62 210 SER A N 1
ATOM 1523 C CA . SER A 1 210 ? 18.201 -3.347 -19.710 1.00 91.62 210 SER A CA 1
ATOM 1524 C C . SER A 1 210 ? 17.242 -2.580 -18.799 1.00 91.62 210 SER A C 1
ATOM 1526 O O . SER A 1 210 ? 16.033 -2.825 -18.807 1.00 91.62 210 SER A O 1
ATOM 1528 N N . MET A 1 211 ? 17.801 -1.629 -18.052 1.00 92.19 211 MET A N 1
ATOM 1529 C CA . MET A 1 211 ? 17.079 -0.626 -17.272 1.00 92.19 211 MET A CA 1
ATOM 1530 C C . MET A 1 211 ? 17.389 0.752 -17.837 1.00 92.19 211 MET A C 1
ATOM 1532 O O . MET A 1 211 ? 18.522 1.013 -18.234 1.00 92.19 211 MET A O 1
ATOM 1536 N N 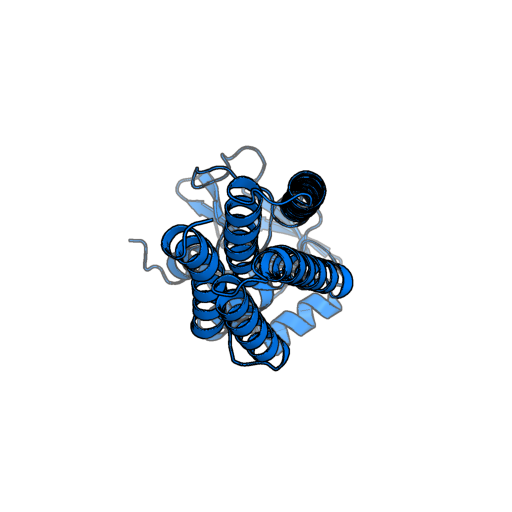. TYR A 1 212 ? 16.393 1.625 -17.830 1.00 92.38 212 TYR A N 1
ATOM 1537 C CA . TYR A 1 212 ? 16.516 3.002 -18.279 1.00 92.38 212 TYR A CA 1
ATOM 1538 C C . TYR A 1 212 ? 16.119 3.957 -17.155 1.00 92.38 212 TYR A C 1
ATOM 1540 O O . TYR A 1 212 ? 15.346 3.588 -16.272 1.00 92.38 212 TYR A O 1
ATOM 1548 N N . GLN A 1 213 ? 16.608 5.191 -17.201 1.00 87.62 213 GLN A N 1
ATOM 1549 C CA . GLN A 1 213 ? 16.192 6.252 -16.285 1.00 87.62 213 GLN A CA 1
ATOM 1550 C C . GLN A 1 213 ? 15.347 7.276 -17.041 1.00 87.62 213 GLN A C 1
ATOM 1552 O O . GLN A 1 213 ? 15.714 7.673 -18.142 1.00 87.62 213 GLN A O 1
ATOM 1557 N N . SER A 1 214 ? 14.218 7.703 -16.482 1.00 85.62 214 SER A N 1
ATOM 1558 C CA . SER A 1 214 ? 13.395 8.755 -17.082 1.00 85.62 214 SER A CA 1
ATOM 1559 C C . SER A 1 214 ? 14.142 10.089 -17.060 1.00 85.62 214 SER A C 1
ATOM 1561 O O . SER A 1 214 ? 14.702 10.467 -16.034 1.00 85.62 214 SER A O 1
ATOM 1563 N N . GLU A 1 215 ? 14.129 10.824 -18.173 1.00 78.44 215 GLU A N 1
ATOM 1564 C CA . GLU A 1 215 ? 14.600 12.220 -18.199 1.00 78.44 215 GLU A CA 1
ATOM 1565 C C . GLU A 1 215 ? 13.492 13.225 -17.871 1.00 78.44 215 GLU A C 1
ATOM 1567 O O . GLU A 1 215 ? 13.752 14.401 -17.619 1.00 78.44 215 GLU A O 1
ATOM 1572 N N . THR A 1 216 ? 12.248 12.761 -17.908 1.00 69.75 216 THR A N 1
ATOM 1573 C CA . THR A 1 216 ? 11.058 13.543 -17.589 1.00 69.75 216 THR A CA 1
ATOM 1574 C C . THR A 1 216 ? 10.580 13.219 -16.187 1.00 69.75 216 THR A C 1
ATOM 1576 O O . THR A 1 216 ? 10.478 12.045 -15.821 1.00 69.75 216 THR A O 1
ATOM 1579 N N . GLU A 1 217 ? 10.250 14.257 -15.422 1.00 65.88 217 GLU A N 1
ATOM 1580 C CA . GLU A 1 217 ? 9.597 14.088 -14.128 1.00 65.88 217 GLU A CA 1
ATOM 1581 C C . GLU A 1 217 ? 8.250 13.383 -14.320 1.00 65.88 217 GLU A C 1
ATOM 1583 O O . GLU A 1 217 ? 7.416 13.799 -15.127 1.00 65.88 217 GLU A O 1
ATOM 1588 N N . TRP A 1 218 ? 8.062 12.292 -13.580 1.00 74.19 218 TRP A N 1
ATOM 1589 C CA . TRP A 1 218 ? 6.800 11.572 -13.500 1.00 74.19 218 TRP A CA 1
ATOM 1590 C C . TRP A 1 218 ? 6.132 11.918 -12.173 1.00 74.19 218 TRP A C 1
ATOM 1592 O O . TRP A 1 218 ? 6.640 11.567 -11.110 1.00 74.19 218 TRP A O 1
ATOM 1602 N N . ASP A 1 219 ? 5.000 12.617 -12.235 1.00 68.50 219 ASP A N 1
ATOM 1603 C CA . ASP A 1 219 ? 4.275 13.101 -11.057 1.00 68.50 219 ASP A CA 1
ATOM 1604 C C . ASP A 1 219 ? 3.122 12.179 -10.621 1.00 68.50 219 ASP A C 1
ATOM 1606 O O . ASP A 1 219 ? 2.404 12.484 -9.666 1.00 68.50 219 ASP A O 1
ATOM 1610 N N . GLU A 1 220 ? 2.941 11.039 -11.294 1.00 72.44 220 GLU A N 1
ATOM 1611 C CA . GLU A 1 220 ? 1.887 10.069 -10.988 1.00 72.44 220 GLU A CA 1
ATOM 1612 C C . GLU A 1 220 ? 2.404 8.862 -10.181 1.00 72.44 220 GLU A C 1
ATOM 1614 O O . GLU A 1 220 ? 3.593 8.697 -9.905 1.00 72.44 220 GLU A O 1
ATOM 1619 N N . ALA A 1 221 ? 1.482 7.995 -9.755 1.00 76.12 221 ALA A N 1
ATOM 1620 C CA . ALA A 1 221 ? 1.816 6.827 -8.947 1.00 76.12 221 ALA A CA 1
ATOM 1621 C C . ALA A 1 221 ? 2.699 5.818 -9.711 1.00 76.12 221 ALA A C 1
ATOM 1623 O O . ALA A 1 221 ? 2.657 5.723 -10.934 1.00 76.12 221 ALA A O 1
ATOM 1624 N N . VAL A 1 222 ? 3.455 5.010 -8.968 1.00 81.44 222 VAL A N 1
ATOM 1625 C CA . VAL A 1 222 ? 4.201 3.846 -9.474 1.00 81.44 222 VAL A CA 1
ATOM 1626 C C . VAL A 1 222 ? 3.942 2.630 -8.558 1.00 81.44 222 VAL A C 1
ATOM 1628 O O . VAL A 1 222 ? 3.658 2.833 -7.372 1.00 81.44 222 VAL A O 1
ATOM 1631 N N . PRO A 1 223 ? 3.986 1.371 -9.051 1.00 88.56 223 PRO A N 1
ATOM 1632 C CA . PRO A 1 223 ? 4.334 0.977 -10.413 1.00 88.56 223 PRO A CA 1
ATOM 1633 C C . PRO A 1 223 ? 3.212 1.300 -11.403 1.00 88.56 223 PRO A C 1
ATOM 1635 O O . PRO A 1 223 ? 2.032 1.088 -11.107 1.00 88.56 223 PRO A O 1
ATOM 1638 N N . ALA A 1 224 ? 3.596 1.791 -12.577 1.00 88.12 224 ALA A N 1
ATOM 1639 C CA . ALA A 1 224 ? 2.679 2.101 -13.667 1.00 88.12 224 ALA A CA 1
ATOM 1640 C C . ALA A 1 224 ? 3.176 1.448 -14.953 1.00 88.12 224 ALA A C 1
ATOM 1642 O O . ALA A 1 224 ? 4.341 1.599 -15.311 1.00 88.12 224 ALA A O 1
ATOM 1643 N N . LEU A 1 225 ? 2.306 0.719 -15.646 1.00 90.69 225 LEU A N 1
ATOM 1644 C CA . LEU A 1 225 ? 2.619 0.164 -16.956 1.00 90.69 225 LEU A CA 1
ATOM 1645 C C . LEU A 1 225 ? 2.053 1.079 -18.034 1.00 90.69 225 LEU A C 1
ATOM 1647 O O . LEU A 1 225 ? 0.840 1.237 -18.147 1.00 90.69 225 LEU A O 1
ATOM 1651 N N . ILE A 1 226 ? 2.931 1.651 -18.840 1.00 89.94 226 ILE A N 1
ATOM 1652 C CA . ILE A 1 226 ? 2.561 2.445 -19.997 1.00 89.94 226 ILE A CA 1
ATOM 1653 C C . ILE A 1 226 ? 2.485 1.531 -21.213 1.00 89.94 226 ILE A C 1
ATOM 1655 O O . ILE A 1 226 ? 3.452 0.846 -21.552 1.00 89.94 226 ILE A O 1
ATOM 1659 N N . ILE A 1 227 ? 1.327 1.523 -21.867 1.00 89.44 227 ILE A N 1
ATOM 1660 C CA . ILE A 1 227 ? 1.071 0.730 -23.070 1.00 89.44 227 ILE A CA 1
ATOM 1661 C C . ILE A 1 227 ? 0.477 1.606 -24.161 1.00 89.44 227 ILE A C 1
ATOM 1663 O O . ILE A 1 227 ? -0.279 2.532 -23.871 1.00 89.44 227 ILE A O 1
ATOM 1667 N N . THR A 1 228 ? 0.764 1.275 -25.418 1.00 85.44 228 THR A N 1
ATOM 1668 C CA . THR A 1 228 ? 0.053 1.838 -26.567 1.00 85.44 228 THR A CA 1
ATOM 1669 C C . THR A 1 228 ? -0.688 0.719 -27.281 1.00 85.44 228 THR A C 1
ATOM 1671 O O . THR A 1 228 ? -0.078 -0.260 -27.702 1.00 85.44 228 THR A O 1
ATOM 1674 N N . ARG A 1 229 ? -2.013 0.842 -27.386 1.00 82.31 229 ARG A N 1
ATOM 1675 C CA . ARG A 1 229 ? -2.878 -0.074 -28.144 1.00 82.31 229 ARG A CA 1
ATOM 1676 C C . ARG A 1 229 ? -3.744 0.749 -29.084 1.00 82.31 229 ARG A C 1
ATOM 1678 O O . ARG A 1 229 ? -4.255 1.787 -28.680 1.00 82.31 229 ARG A O 1
ATOM 1685 N N . ASP A 1 230 ? -3.854 0.321 -30.338 1.00 80.25 230 ASP A N 1
ATOM 1686 C CA . ASP A 1 230 ? -4.658 0.997 -31.370 1.00 80.25 230 ASP A CA 1
ATOM 1687 C C . ASP A 1 230 ? -4.351 2.502 -31.511 1.00 80.25 230 ASP A C 1
ATOM 1689 O O . ASP A 1 230 ? -5.235 3.332 -31.722 1.00 80.25 230 ASP A O 1
ATOM 1693 N N . GLY A 1 231 ? -3.075 2.872 -31.350 1.00 76.25 231 GLY A N 1
ATOM 1694 C CA . GLY A 1 231 ? -2.616 4.264 -31.399 1.00 76.25 231 GLY A CA 1
ATOM 1695 C C . GLY A 1 231 ? -2.987 5.112 -30.175 1.00 76.25 231 GLY A C 1
ATOM 1696 O O . GLY A 1 231 ? -2.727 6.312 -30.174 1.00 76.25 231 GLY A O 1
ATOM 1697 N N . GLN A 1 232 ? -3.569 4.517 -29.129 1.00 79.38 232 GLN A N 1
ATOM 1698 C CA . GLN A 1 232 ? -3.845 5.178 -27.856 1.00 79.38 232 GLN A CA 1
ATOM 1699 C C . GLN A 1 232 ? -2.878 4.713 -26.770 1.00 79.38 232 GLN A C 1
ATOM 1701 O O . GLN A 1 232 ? -2.829 3.534 -26.411 1.00 79.38 232 GLN A O 1
ATOM 1706 N N . THR A 1 233 ? -2.126 5.665 -26.220 1.00 82.19 233 THR A N 1
ATOM 1707 C CA . THR A 1 233 ? -1.232 5.439 -25.083 1.00 82.19 233 THR A CA 1
ATOM 1708 C C . THR A 1 233 ? -1.986 5.635 -23.769 1.00 82.19 233 THR A C 1
ATOM 1710 O O . THR A 1 233 ? -2.660 6.647 -23.571 1.00 82.19 233 THR A O 1
ATOM 1713 N N . SER A 1 234 ? -1.876 4.668 -22.859 1.00 82.19 234 SER A N 1
ATOM 1714 C CA . SER A 1 234 ? -2.491 4.724 -21.530 1.00 82.19 234 SER A CA 1
ATOM 1715 C C . SER A 1 234 ? -1.543 4.221 -20.444 1.00 82.19 234 SER A C 1
ATOM 1717 O O . SER A 1 234 ? -0.655 3.405 -20.697 1.00 82.19 234 SER A O 1
ATOM 1719 N N . ALA A 1 235 ? -1.747 4.726 -19.227 1.00 84.25 235 ALA A N 1
ATOM 1720 C CA . ALA A 1 235 ? -1.085 4.249 -18.020 1.00 84.25 235 ALA A CA 1
ATOM 1721 C C . ALA A 1 235 ? -2.015 3.296 -17.260 1.00 84.25 235 ALA A C 1
ATOM 1723 O O . ALA A 1 235 ? -3.168 3.629 -16.970 1.00 84.25 235 ALA A O 1
ATOM 1724 N N . LEU A 1 236 ? -1.508 2.110 -16.936 1.00 83.81 236 LEU A N 1
ATOM 1725 C CA . LEU A 1 236 ? -2.191 1.088 -16.159 1.00 83.81 236 LEU A CA 1
ATOM 1726 C C . LEU A 1 236 ? -1.577 0.974 -14.770 1.00 83.81 236 LEU A C 1
ATOM 1728 O O . LEU A 1 236 ? -0.364 0.849 -14.608 1.00 83.81 236 LEU A O 1
ATOM 1732 N N . TYR A 1 237 ? -2.451 0.941 -13.772 1.00 81.06 237 TYR A N 1
ATOM 1733 C CA . TYR A 1 237 ? -2.083 0.877 -12.366 1.00 81.06 237 TYR A CA 1
ATOM 1734 C C . TYR A 1 237 ? -2.579 -0.416 -11.719 1.00 81.06 237 TYR A C 1
ATOM 1736 O O . TYR A 1 237 ? -3.657 -0.924 -12.043 1.00 81.06 237 TYR A O 1
ATOM 1744 N N . GLY A 1 238 ? -1.820 -0.886 -10.730 1.00 78.31 238 GLY A N 1
ATOM 1745 C CA . GLY A 1 238 ? -2.151 -2.059 -9.925 1.00 78.31 238 GLY A CA 1
ATOM 1746 C C . GLY A 1 238 ? -1.499 -3.338 -10.446 1.00 78.31 238 GLY A C 1
ATOM 1747 O O . GLY A 1 238 ? -1.622 -3.688 -11.615 1.00 78.31 238 GLY A O 1
ATOM 1748 N N . GLN A 1 239 ? -0.833 -4.053 -9.538 1.00 82.62 239 GLN A N 1
ATOM 1749 C CA . GLN A 1 239 ? -0.005 -5.221 -9.844 1.00 82.62 239 GLN A CA 1
ATOM 1750 C C . GLN A 1 239 ? -0.740 -6.284 -10.674 1.00 82.62 239 GLN A C 1
ATOM 1752 O O . GLN A 1 239 ? -0.226 -6.699 -11.705 1.00 82.62 239 GLN A O 1
ATOM 1757 N N . GLU A 1 240 ? -1.943 -6.698 -10.266 1.00 80.12 240 GLU A N 1
ATOM 1758 C CA . GLU A 1 240 ? -2.665 -7.777 -10.959 1.00 80.12 240 GLU A CA 1
ATOM 1759 C C . GLU A 1 240 ? -3.055 -7.396 -12.395 1.00 80.12 240 GLU A C 1
ATOM 1761 O O . GLU A 1 240 ? -2.868 -8.194 -13.306 1.00 80.12 240 GLU A O 1
ATOM 1766 N N . LYS A 1 241 ? -3.479 -6.147 -12.632 1.00 78.56 241 LYS A N 1
ATOM 1767 C CA . LYS A 1 241 ? -3.790 -5.659 -13.987 1.00 78.56 241 LYS A CA 1
ATOM 1768 C C . LYS A 1 241 ? -2.551 -5.585 -14.875 1.00 78.56 241 LYS A C 1
ATOM 1770 O O . LYS A 1 241 ? -2.616 -5.915 -16.054 1.00 78.56 241 LYS A O 1
ATOM 1775 N N . ILE A 1 242 ? -1.427 -5.137 -14.312 1.00 87.31 242 ILE A N 1
ATOM 1776 C CA . ILE A 1 242 ? -0.141 -5.084 -15.019 1.00 87.31 242 ILE A CA 1
ATOM 1777 C C . ILE A 1 242 ? 0.281 -6.499 -15.439 1.00 87.31 242 ILE A C 1
ATOM 1779 O O . ILE A 1 242 ? 0.675 -6.707 -16.585 1.00 87.31 242 ILE A O 1
ATOM 1783 N N . LEU A 1 243 ? 0.159 -7.476 -14.534 1.00 84.56 243 LEU A N 1
ATOM 1784 C CA . LEU A 1 243 ? 0.494 -8.874 -14.809 1.00 84.56 243 LEU A CA 1
ATOM 1785 C C . LEU A 1 243 ? -0.431 -9.495 -15.863 1.00 84.56 243 LEU A C 1
ATOM 1787 O O . LEU A 1 243 ? 0.062 -10.148 -16.775 1.00 84.56 243 LEU A O 1
ATOM 1791 N N . GLU A 1 244 ? -1.742 -9.273 -15.770 1.00 83.62 244 GLU A N 1
ATOM 1792 C CA . GLU A 1 244 ? -2.743 -9.779 -16.722 1.00 83.62 244 GLU A CA 1
ATOM 1793 C C . GLU A 1 244 ? -2.483 -9.278 -18.152 1.00 83.62 244 GLU A C 1
ATOM 1795 O O . GLU A 1 244 ? -2.500 -10.045 -19.118 1.00 83.62 244 GLU A O 1
ATOM 1800 N N . VAL A 1 245 ? -2.170 -7.987 -18.292 1.00 85.25 245 VAL A N 1
ATOM 1801 C CA . VAL A 1 245 ? -1.882 -7.366 -19.591 1.00 85.25 245 VAL A CA 1
ATOM 1802 C C . VAL A 1 245 ? -0.586 -7.889 -20.206 1.00 85.25 245 VAL A C 1
ATOM 1804 O O . VAL A 1 245 ? -0.540 -8.094 -21.418 1.00 85.25 245 VAL A O 1
ATOM 1807 N N . LEU A 1 246 ? 0.452 -8.123 -19.398 1.00 84.94 246 LEU A N 1
ATOM 1808 C CA . LEU A 1 246 ? 1.749 -8.601 -19.888 1.00 84.94 246 LEU A CA 1
ATOM 1809 C C . LEU A 1 246 ? 1.806 -10.117 -20.112 1.00 84.94 246 LEU A C 1
ATOM 1811 O O . LEU A 1 246 ? 2.611 -10.571 -20.921 1.00 84.94 246 LEU A O 1
ATOM 1815 N N . ARG A 1 247 ? 0.947 -10.902 -19.450 1.00 79.94 247 ARG A N 1
ATOM 1816 C CA . ARG A 1 247 ? 0.797 -12.345 -19.713 1.00 79.94 247 ARG A CA 1
ATOM 1817 C C . ARG A 1 247 ? 0.015 -12.649 -20.990 1.00 79.94 247 ARG A C 1
ATOM 1819 O O . ARG A 1 247 ? 0.156 -13.740 -21.530 1.00 79.94 247 ARG A O 1
ATOM 1826 N N . GLY A 1 248 ? -0.756 -11.682 -21.491 1.00 65.62 248 GLY A N 1
ATOM 1827 C CA . GLY A 1 248 ? -1.609 -11.866 -22.665 1.00 65.62 248 GLY A CA 1
ATOM 1828 C C . GLY A 1 248 ? -2.959 -12.514 -22.350 1.00 65.62 248 GLY A C 1
ATOM 1829 O O . GLY A 1 248 ? -3.641 -12.938 -23.274 1.00 65.62 248 GLY A O 1
ATOM 1830 N N . ASP A 1 249 ? -3.369 -12.544 -21.078 1.00 52.88 249 ASP A N 1
ATOM 1831 C CA . ASP A 1 249 ? -4.646 -13.135 -20.635 1.00 52.88 249 ASP A CA 1
ATOM 1832 C C . ASP A 1 249 ? -5.867 -12.250 -20.972 1.00 52.88 249 ASP A C 1
ATOM 1834 O O . ASP A 1 249 ? -7.014 -12.639 -20.763 1.00 52.88 249 ASP A O 1
ATOM 1838 N N . SER A 1 250 ? -5.626 -11.056 -21.522 1.00 45.53 250 SER A N 1
ATOM 1839 C CA . SER A 1 250 ? -6.645 -10.126 -22.015 1.00 45.53 250 SER A CA 1
ATOM 1840 C C . SER A 1 250 ? -6.737 -10.186 -23.544 1.00 45.53 250 SER A C 1
ATOM 1842 O O . SER A 1 250 ? -6.275 -9.276 -24.240 1.00 45.53 250 SER A O 1
ATOM 1844 N N . SER A 1 251 ? -7.325 -11.277 -24.046 1.00 36.41 251 SER A N 1
ATOM 1845 C CA . SER A 1 251 ? -7.790 -11.448 -25.433 1.00 36.41 251 SER A CA 1
ATOM 1846 C C . SER A 1 251 ? -9.302 -11.621 -25.479 1.00 36.41 251 SER A C 1
ATOM 1848 O O . SER A 1 251 ? -9.777 -12.570 -24.813 1.00 36.41 251 SER A O 1
#

Mean predicted aligned error: 15.34 Å

Secondary structure (DSSP, 8-state):
--HHHHHHHHHHHHHHHHHHHHHS---HHHHHHHHHHHHHHHHHTSTTHHHHHHHHHHHHHHHHHHHHHT----HHHHHHHHHHHHHHHHHHHH--STTHHHHHHHHHHHHHHHHHHHHHHS----SS-----SSS--SEEEEEETTEEEEEETTTS-EEEEETT-HHHHHHHHHHHHH-TT-SS-EEEEEES-HHHHHHHHHHTT--S--EEESS---S-SSEEEEEETTEEEEEESHHHHHHHHHT---

pLDDT: mean 81.97, std 13.75, range [27.14, 95.0]

Foldseek 3Di:
DDLVLLLVLLVLLQVLLVLLVVVDDDDPVNVVSSVLSNVLSVCSSDPNVLVSLVSLLVSLVVLLCCCVVVVPDDPSNLVSNVSSLVSLCSSLVPDDDPCSVVSNVSSVVSVVVSVVSCVVSPPPPPDDQPLPFQDPDDLWFWWDDPNDTDIDRQAQAKEWEDELSDPVQLVLLLVVCVVPLAQPRYAYEYQDDDVVSVVVSSVVSNRPYDYIYGPDHDPDDPRWIWHADPNGITIHDDRVVVVCVSVVVPD

Sequence (251 aa):
MSVVNKAFGGVFFISAGVLLAVTKTPDIFTVAAVIACSVIAAISLTSYAGWSVIGGALLIAGSLVLQTALSYRCMDCIKADLLILAGVIYLSIIETSERKNVLRGMAAVITTLFMVNALIHYPVFIGKPMSAAASKVSQHISVSYDGTRTSLDISAKPVLLFSTSCGACRSTIGRLAETDPGGKGWVPVQVDGDPGEGRELLDSAGYLGSMYQSETEWDEAVPALIITRDGQTSALYGQEKILEVLRGDSS